Protein AF-0000000084537857 (afdb_homodimer)

Organism: NCBI:txid1434108

Foldseek 3Di:
DLPPQWKKKKKWKFAPPCQVLLQVLLVVLPFPGWDKDKDWDDDPVDFDDDPNRTDTTIMIIIITMDGPVSVVSSVVSNCVRQVCVDPRGTDMDMGTDPDDDDDPDPVVVVRVVVVVD/DLPPQWKKKKKWKFFPPCQVLLQVLLVVLPFPGWDKDKDWDDDPPDFDDDVNRTDTTIMIIIITMDGPVSVVSSVVSNCVRQVCVDPRGTDMDMGIDPDDDDPPDPVVCVSVVVVVD

Nearest PDB structures (foldseek):
  2xzw-assembly3_G  TM=8.713E-01  e=1.660E-06  Synechococcus elongatus PCC 7942 = FACHB-805
  2xzw-assembly2_F  TM=8.257E-01  e=1.139E-06  Synechococcus elongatus PCC 7942 = FACHB-805
  4ozn-assembly1_C  TM=7.896E-01  e=2.419E-06  Haloferax mediterranei ATCC 33500
  4co0-assembly2_B  TM=7.984E-01  e=9.629E-06  Azospirillum brasilense
  6yc6-assembly1_C  TM=7.374E-01  e=1.238E-05  Corynebacterium glutamicum

Secondary structure (DSSP, 8-state):
------EEEEEEEEETT-HHHHHHHHHHTT--EEEEEEEE---GGG-EEETTEEEPPEEEEEEEEEEGGGHHHHHHHHHHHHTTTSTTSEEEEEEE-SEEE----HHHHHHHHTT--/------EEEEEEEEETT-HHHHHHHHHHTT----EEEEEEEEETT--EEETTEEEPPEEEEEEEEEEGGGHHHHHHHHHHHHTTTSTTSEEEEEEEES-------HHHHHHHHTT--

Structure (mmCIF, N/CA/C/O backbone):
data_AF-0000000084537857-model_v1
#
loop_
_entity.id
_entity.type
_entity.pdbx_description
1 polymer 'Nitrogen regulatory protein P-II'
#
loop_
_atom_site.group_PDB
_atom_site.id
_atom_site.type_symbol
_atom_site.label_atom_id
_atom_site.label_alt_id
_atom_site.label_comp_id
_atom_site.label_asym_id
_atom_site.label_entity_id
_atom_site.label_seq_id
_atom_site.pdbx_PDB_ins_code
_atom_site.Cartn_x
_atom_site.Cartn_y
_atom_site.Cartn_z
_atom_site.occupancy
_atom_site.B_iso_or_equiv
_atom_site.auth_seq_id
_atom_site.auth_comp_id
_atom_site.auth_asym_id
_atom_site.auth_atom_id
_atom_site.pdbx_PDB_model_num
ATOM 1 N N . MET A 1 1 ? 14.906 20.781 -15.383 1 24.23 1 MET A N 1
ATOM 2 C CA . MET A 1 1 ? 13.695 20.594 -14.594 1 24.23 1 MET A CA 1
ATOM 3 C C . MET A 1 1 ? 13.445 19.125 -14.32 1 24.23 1 MET A C 1
ATOM 5 O O . MET A 1 1 ? 13.414 18.312 -15.25 1 24.23 1 MET A O 1
ATOM 9 N N . CYS A 1 2 ? 14.148 18.578 -13.414 1 28.3 2 CYS A N 1
ATOM 10 C CA . CYS A 1 2 ? 14.086 17.125 -13.195 1 28.3 2 CYS A CA 1
ATOM 11 C C . CYS A 1 2 ? 12.719 16.578 -13.586 1 28.3 2 CYS A C 1
ATOM 13 O O . CYS A 1 2 ? 11.688 17.062 -13.109 1 28.3 2 CYS A O 1
ATOM 15 N N . ASN A 1 3 ? 12.539 16.156 -14.641 1 35.62 3 ASN A N 1
ATOM 16 C CA . ASN A 1 3 ? 11.234 15.664 -15.07 1 35.62 3 ASN A CA 1
ATOM 17 C C . ASN A 1 3 ? 10.539 14.875 -13.969 1 35.62 3 ASN A C 1
ATOM 19 O O . ASN A 1 3 ? 11.086 13.883 -13.469 1 35.62 3 ASN A O 1
ATOM 23 N N . GLU A 1 4 ? 10.039 15.531 -12.953 1 44.97 4 GLU A N 1
ATOM 24 C CA . GLU A 1 4 ? 9.328 15.055 -11.766 1 44.97 4 GLU A CA 1
ATOM 25 C C . GLU A 1 4 ? 8.789 13.641 -11.977 1 44.97 4 GLU A C 1
ATOM 27 O O . GLU A 1 4 ? 7.844 13.438 -12.734 1 44.97 4 GLU A O 1
ATOM 32 N N . LYS A 1 5 ? 9.758 12.75 -12.234 1 58.38 5 LYS A N 1
ATOM 33 C CA . LYS A 1 5 ? 9.266 11.406 -12.508 1 58.38 5 LYS A CA 1
ATOM 34 C C . LYS A 1 5 ? 8.141 11.023 -11.555 1 58.38 5 LYS A C 1
ATOM 36 O O . LYS A 1 5 ? 8.242 11.234 -10.344 1 58.38 5 LYS A O 1
ATOM 41 N N . ASP A 1 6 ? 7.016 10.922 -12.117 1 87.88 6 ASP A N 1
ATOM 42 C CA . ASP A 1 6 ? 5.75 10.562 -11.477 1 87.88 6 ASP A CA 1
ATOM 43 C C . ASP A 1 6 ? 5.762 9.102 -11.023 1 87.88 6 ASP A C 1
ATOM 45 O O . ASP A 1 6 ? 6.355 8.242 -11.68 1 87.88 6 ASP A O 1
ATOM 49 N N . PHE A 1 7 ? 5.613 8.914 -9.766 1 95.06 7 PHE A N 1
ATOM 50 C CA . PHE A 1 7 ? 5.477 7.562 -9.234 1 95.06 7 PHE A CA 1
ATOM 51 C C . PHE A 1 7 ? 4.035 7.078 -9.352 1 95.06 7 PHE A C 1
ATOM 53 O O . PHE A 1 7 ? 3.109 7.887 -9.43 1 95.06 7 PHE A O 1
ATOM 60 N N . VAL A 1 8 ? 3.975 5.762 -9.445 1 97.25 8 VAL A N 1
ATOM 61 C CA . VAL A 1 8 ? 2.666 5.121 -9.469 1 97.25 8 VAL A CA 1
ATOM 62 C C . VAL A 1 8 ? 2.629 3.984 -8.445 1 97.25 8 VAL A C 1
ATOM 64 O O . VAL A 1 8 ? 3.676 3.473 -8.039 1 97.25 8 VAL A O 1
ATOM 67 N N . LEU A 1 9 ? 1.514 3.73 -8.008 1 97.94 9 LEU A N 1
ATOM 68 C CA . LEU A 1 9 ? 1.218 2.512 -7.266 1 97.94 9 LEU A CA 1
ATOM 69 C C . LEU A 1 9 ? 0.546 1.476 -8.156 1 97.94 9 LEU A C 1
ATOM 71 O O . LEU A 1 9 ? -0.531 1.727 -8.703 1 97.94 9 LEU A O 1
ATOM 75 N N . ILE A 1 10 ? 1.21 0.343 -8.312 1 98.62 10 ILE A N 1
ATOM 76 C CA . ILE A 1 10 ? 0.62 -0.796 -9.008 1 98.62 10 ILE A CA 1
ATOM 77 C C . ILE A 1 10 ? 0.022 -1.767 -7.992 1 98.62 10 ILE A C 1
ATOM 79 O O . ILE A 1 10 ? 0.731 -2.279 -7.121 1 98.62 10 ILE A O 1
ATOM 83 N N . VAL A 1 11 ? -1.294 -1.96 -8.109 1 98.81 11 VAL A N 1
ATOM 84 C CA . VAL A 1 11 ? -2.016 -2.881 -7.234 1 98.81 11 VAL A CA 1
ATOM 85 C C . VAL A 1 11 ? -2.412 -4.129 -8.016 1 98.81 11 VAL A C 1
ATOM 87 O O . VAL A 1 11 ? -3.059 -4.035 -9.062 1 98.81 11 VAL A O 1
ATOM 90 N N . THR A 1 12 ? -1.996 -5.262 -7.539 1 98.62 12 THR A N 1
ATOM 91 C CA . THR A 1 12 ? -2.346 -6.539 -8.156 1 98.62 12 THR A CA 1
ATOM 92 C C . THR A 1 12 ? -3.029 -7.457 -7.145 1 98.62 12 THR A C 1
ATOM 94 O O . THR A 1 12 ? -2.477 -7.734 -6.078 1 98.62 12 THR A O 1
ATOM 97 N N . ILE A 1 13 ? -4.219 -7.875 -7.414 1 97.88 13 ILE A N 1
ATOM 98 C CA . ILE A 1 13 ? -4.98 -8.789 -6.566 1 97.88 13 ILE A CA 1
ATOM 99 C C . ILE A 1 13 ? -5.02 -10.172 -7.207 1 97.88 13 ILE A C 1
ATOM 101 O O . ILE A 1 13 ? -5.469 -10.328 -8.344 1 97.88 13 ILE A O 1
ATOM 105 N N . VAL A 1 14 ? -4.527 -11.094 -6.461 1 97.19 14 VAL A N 1
ATOM 106 C CA . VAL A 1 14 ? -4.438 -12.453 -6.984 1 97.19 14 VAL A CA 1
ATOM 107 C C . VAL A 1 14 ? -4.895 -13.445 -5.918 1 97.19 14 VAL A C 1
ATOM 109 O O . VAL A 1 14 ? -5.141 -13.062 -4.77 1 97.19 14 VAL A O 1
ATOM 112 N N . LYS A 1 15 ? -5.012 -14.664 -6.391 1 94.75 15 LYS A N 1
ATOM 113 C CA . LYS A 1 15 ? -5.312 -15.742 -5.457 1 94.75 15 LYS A CA 1
ATOM 114 C C . LYS A 1 15 ? -4.191 -15.914 -4.434 1 94.75 15 LYS A C 1
ATOM 116 O O . LYS A 1 15 ? -3.02 -15.695 -4.75 1 94.75 15 LYS A O 1
ATOM 121 N N . LYS A 1 16 ? -4.684 -16.344 -3.256 1 95.62 16 LYS A N 1
ATOM 122 C CA . LYS A 1 16 ? -3.686 -16.625 -2.229 1 95.62 16 LYS A CA 1
ATOM 123 C C . LYS A 1 16 ? -2.607 -17.562 -2.756 1 95.62 16 LYS A C 1
ATOM 125 O O . LYS A 1 16 ? -2.916 -18.578 -3.398 1 95.62 16 LYS A O 1
ATOM 130 N N . GLY A 1 17 ? -1.339 -17.219 -2.463 1 95.5 17 GLY A N 1
ATOM 131 C CA . GLY A 1 17 ? -0.214 -18.031 -2.891 1 95.5 17 GLY A CA 1
ATOM 132 C C . GLY A 1 17 ? 0.485 -17.484 -4.121 1 95.5 17 GLY A C 1
ATOM 133 O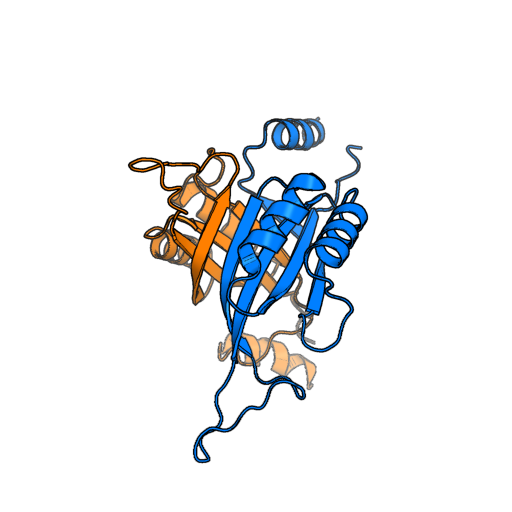 O . GLY A 1 17 ? 1.571 -17.953 -4.48 1 95.5 17 GLY A O 1
ATOM 134 N N . TRP A 1 18 ? -0.079 -16.516 -4.742 1 96.69 18 TRP A N 1
ATOM 135 C CA . TRP A 1 18 ? 0.498 -16 -5.98 1 96.69 18 TRP A CA 1
ATOM 136 C C . TRP A 1 18 ? 1.175 -14.656 -5.754 1 96.69 18 TRP A C 1
ATOM 138 O O . TRP A 1 18 ? 1.783 -14.102 -6.668 1 96.69 18 TRP A O 1
ATOM 148 N N . GLY A 1 19 ? 1.079 -14.125 -4.621 1 96.88 19 GLY A N 1
ATOM 149 C CA . GLY A 1 19 ? 1.678 -12.828 -4.316 1 96.88 19 GLY A CA 1
ATOM 150 C C . GLY A 1 19 ? 3.17 -12.789 -4.586 1 96.88 19 GLY A C 1
ATOM 151 O O . GLY A 1 19 ? 3.67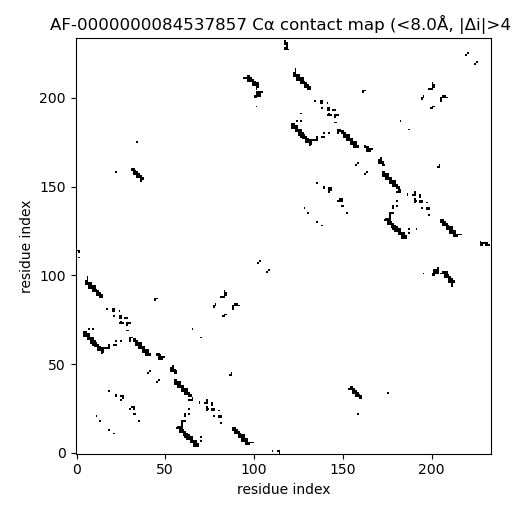6 -11.82 -5.152 1 96.88 19 GLY A O 1
ATOM 152 N N . ASP A 1 20 ? 3.871 -13.883 -4.246 1 95.19 20 ASP A N 1
ATOM 153 C CA . ASP A 1 20 ? 5.316 -13.938 -4.441 1 95.19 20 ASP A CA 1
ATOM 154 C C . ASP A 1 20 ? 5.672 -13.883 -5.926 1 95.19 20 ASP A C 1
ATOM 156 O O . ASP A 1 20 ? 6.668 -13.266 -6.309 1 95.19 20 ASP A O 1
ATOM 160 N N . GLU A 1 21 ? 4.906 -14.555 -6.664 1 96.81 21 GLU A N 1
ATOM 161 C CA . GLU A 1 21 ? 5.148 -14.547 -8.102 1 96.81 21 GLU A CA 1
ATOM 162 C C . G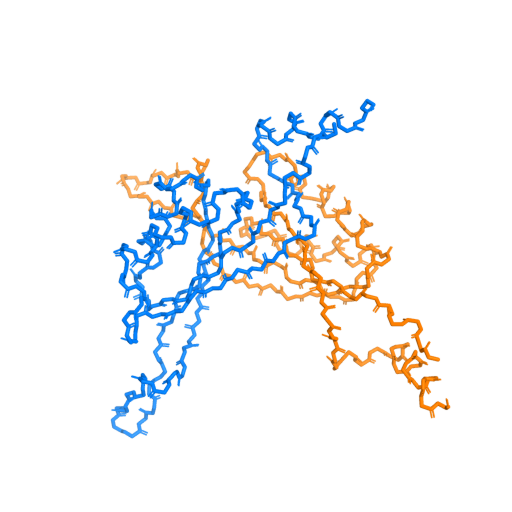LU A 1 21 ? 4.984 -13.141 -8.68 1 96.81 21 GLU A C 1
ATOM 164 O O . GLU A 1 21 ? 5.738 -12.734 -9.57 1 96.81 21 GLU A O 1
ATOM 169 N N . VAL A 1 22 ? 4.031 -12.422 -8.172 1 98.12 22 VAL A N 1
ATOM 170 C CA . VAL A 1 22 ? 3.814 -11.039 -8.602 1 98.12 22 VAL A CA 1
ATOM 171 C C . VAL A 1 22 ? 5.02 -10.188 -8.227 1 98.12 22 VAL A C 1
ATOM 173 O O . VAL A 1 22 ? 5.516 -9.398 -9.039 1 98.12 22 VAL A O 1
ATOM 176 N N . ILE A 1 23 ? 5.527 -10.344 -7.004 1 96.44 23 ILE A N 1
ATOM 177 C CA . ILE A 1 23 ? 6.68 -9.586 -6.531 1 96.44 23 ILE A CA 1
ATOM 178 C C . ILE A 1 23 ? 7.898 -9.906 -7.391 1 96.44 23 ILE A C 1
ATOM 180 O O . ILE A 1 23 ? 8.609 -8.992 -7.836 1 96.44 23 ILE A O 1
ATOM 184 N N . LYS A 1 24 ? 8.156 -11.18 -7.605 1 95.88 24 LYS A N 1
ATOM 185 C CA . LYS A 1 24 ? 9.281 -11.586 -8.438 1 95.88 24 LYS A CA 1
ATOM 186 C C . LYS A 1 24 ? 9.188 -10.969 -9.828 1 95.88 24 LYS A C 1
ATOM 188 O O . LYS A 1 24 ? 10.18 -10.461 -10.352 1 95.88 24 LYS A O 1
ATOM 193 N N . ALA A 1 25 ? 8.023 -11 -10.43 1 97.81 25 ALA A N 1
ATOM 194 C CA . ALA A 1 25 ? 7.805 -10.445 -11.758 1 97.81 25 ALA A CA 1
ATOM 195 C C . ALA A 1 25 ? 8.055 -8.938 -11.773 1 97.81 25 ALA A C 1
ATOM 197 O O . ALA A 1 25 ? 8.656 -8.414 -12.703 1 97.81 25 ALA A O 1
ATOM 198 N N . SER A 1 26 ? 7.543 -8.242 -10.734 1 97.56 26 SER A N 1
ATOM 199 C CA . SER A 1 26 ? 7.73 -6.801 -10.641 1 97.56 26 SER A CA 1
ATOM 200 C C . SER A 1 26 ? 9.203 -6.441 -10.508 1 97.56 26 SER A C 1
ATOM 202 O O . SER A 1 26 ? 9.68 -5.492 -11.133 1 97.56 26 SER A O 1
ATOM 204 N N . ARG A 1 27 ? 9.898 -7.199 -9.742 1 95.38 27 ARG A N 1
ATOM 205 C CA . ARG A 1 27 ? 11.32 -6.961 -9.539 1 95.38 27 ARG A CA 1
ATOM 206 C C . ARG A 1 27 ? 12.109 -7.195 -10.82 1 95.38 27 ARG A C 1
ATOM 208 O O . ARG A 1 27 ? 13.016 -6.43 -11.148 1 95.38 27 ARG A O 1
ATOM 215 N N . LYS A 1 28 ? 11.789 -8.266 -11.438 1 96.12 28 LYS A N 1
ATOM 216 C CA . LYS A 1 28 ? 12.43 -8.57 -12.711 1 96.12 28 LYS A CA 1
ATOM 217 C C . LYS A 1 28 ? 12.297 -7.398 -13.68 1 96.12 28 LYS A C 1
ATOM 219 O O . LYS A 1 28 ? 13.195 -7.141 -14.484 1 96.12 28 LYS A O 1
ATOM 224 N N . ALA A 1 29 ? 11.203 -6.66 -13.547 1 97.56 29 ALA A N 1
ATOM 225 C CA . ALA A 1 29 ? 10.914 -5.551 -14.453 1 97.56 29 ALA A CA 1
ATOM 226 C C . ALA A 1 29 ? 11.469 -4.238 -13.906 1 97.56 29 ALA A C 1
ATOM 228 O O . ALA A 1 29 ? 11.305 -3.186 -14.523 1 97.56 29 ALA A O 1
ATOM 229 N N . GLY A 1 30 ? 12.039 -4.23 -12.672 1 94.88 30 GLY A N 1
ATOM 230 C CA . GLY A 1 30 ? 12.758 -3.047 -12.219 1 94.88 30 GLY A CA 1
ATOM 231 C C . GLY A 1 30 ? 12.234 -2.498 -10.906 1 94.88 30 GLY A C 1
ATOM 232 O O . GLY A 1 30 ? 12.805 -1.557 -10.352 1 94.88 30 GLY A O 1
ATOM 233 N N . ALA A 1 31 ? 11.164 -3.068 -10.391 1 94.12 31 ALA A N 1
ATOM 234 C CA . ALA A 1 31 ? 10.672 -2.615 -9.094 1 94.12 31 ALA A CA 1
ATOM 235 C C . ALA A 1 31 ? 11.641 -2.992 -7.977 1 94.12 31 ALA A C 1
ATOM 237 O O . ALA A 1 31 ? 12.367 -3.98 -8.086 1 94.12 31 ALA A O 1
ATOM 238 N N . HIS A 1 32 ? 11.578 -2.232 -6.855 1 88.44 32 HIS A N 1
ATOM 239 C CA . HIS A 1 32 ? 12.523 -2.459 -5.77 1 88.44 32 HIS A CA 1
ATOM 240 C C . HIS A 1 32 ? 11.906 -3.322 -4.676 1 88.44 32 HIS A C 1
ATOM 242 O O . HIS A 1 32 ? 12.586 -3.707 -3.723 1 88.44 32 HIS A O 1
ATOM 248 N N . GLY A 1 33 ? 10.703 -3.643 -4.762 1 88.06 33 GLY A N 1
ATOM 249 C CA . GLY A 1 33 ? 10 -4.457 -3.791 1 88.06 33 GLY A CA 1
ATOM 250 C C . GLY A 1 33 ? 8.492 -4.293 -3.859 1 88.06 33 GLY A C 1
ATOM 251 O O . GLY A 1 33 ? 7.945 -3.971 -4.914 1 88.06 33 GLY A O 1
ATOM 252 N N . GLY A 1 34 ? 7.949 -4.781 -2.748 1 94.81 34 GLY A N 1
ATOM 253 C CA . GLY A 1 34 ? 6.504 -4.691 -2.641 1 94.81 34 GLY A CA 1
ATOM 254 C C . GLY A 1 34 ? 5.973 -5.148 -1.296 1 94.81 34 GLY A C 1
ATOM 255 O O . GLY A 1 34 ? 6.73 -5.656 -0.466 1 94.81 34 GLY A O 1
ATOM 256 N N . THR A 1 3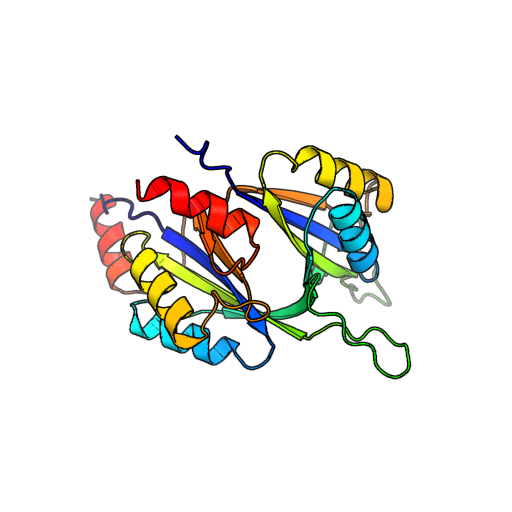5 ? 4.746 -4.832 -1.106 1 96.62 35 THR A N 1
ATOM 257 C CA . THR A 1 35 ? 4.031 -5.234 0.102 1 96.62 35 THR A CA 1
ATOM 258 C C . THR A 1 35 ? 2.832 -6.109 -0.245 1 96.62 35 THR A C 1
ATOM 260 O O . THR A 1 35 ? 2.102 -5.82 -1.196 1 96.62 35 THR A O 1
ATOM 263 N N . ILE A 1 36 ? 2.684 -7.16 0.468 1 97.81 36 ILE A N 1
ATOM 264 C CA . ILE A 1 36 ? 1.553 -8.055 0.255 1 97.81 36 ILE A CA 1
ATOM 265 C C . ILE A 1 36 ? 0.573 -7.938 1.421 1 97.81 36 ILE A C 1
ATOM 267 O O . ILE A 1 36 ? 0.959 -8.094 2.582 1 97.81 36 ILE A O 1
ATOM 271 N N . LEU A 1 37 ? -0.682 -7.633 1.086 1 98.06 37 LEU A N 1
ATOM 272 C CA . LEU A 1 37 ? -1.811 -7.656 2.01 1 98.06 37 LEU A CA 1
ATOM 273 C C . LEU A 1 37 ? -2.654 -8.914 1.804 1 98.06 37 LEU A C 1
ATOM 275 O O . LEU A 1 37 ? -2.574 -9.555 0.754 1 98.06 37 LEU A O 1
ATOM 279 N N . PHE A 1 38 ? -3.43 -9.18 2.85 1 97.56 38 PHE A N 1
ATOM 280 C CA . PHE A 1 38 ? -4.316 -10.336 2.791 1 97.56 38 PHE A CA 1
ATOM 281 C C . PHE A 1 38 ? -5.777 -9.906 2.867 1 97.56 38 PHE A C 1
ATOM 283 O O . PHE A 1 38 ? -6.121 -8.992 3.623 1 97.56 38 PHE A O 1
ATOM 290 N N . GLY A 1 39 ? -6.578 -10.594 2.033 1 96.38 39 GLY A N 1
ATOM 291 C CA . GLY A 1 39 ? -8 -10.305 1.999 1 96.38 39 GLY A CA 1
ATOM 292 C C . GLY A 1 39 ? -8.836 -11.461 1.477 1 96.38 39 GLY A C 1
ATOM 293 O O . GLY A 1 39 ? -8.352 -12.586 1.379 1 96.38 39 GLY A O 1
ATOM 294 N N . ARG A 1 40 ? -10.07 -11.25 1.352 1 93.69 40 ARG A N 1
ATOM 295 C CA . ARG A 1 40 ? -10.992 -12.188 0.724 1 93.69 40 ARG A CA 1
ATOM 296 C C . ARG A 1 40 ? -11.727 -11.531 -0.441 1 93.69 40 ARG A C 1
ATOM 298 O O . ARG A 1 40 ? -11.875 -10.305 -0.481 1 93.69 40 ARG A O 1
ATOM 305 N N . GLY A 1 41 ? -11.945 -12.398 -1.424 1 88.31 41 GLY A N 1
ATOM 306 C CA . GLY A 1 41 ? -12.672 -11.906 -2.588 1 88.31 41 GLY A CA 1
ATOM 307 C C . GLY A 1 41 ? -13.984 -12.633 -2.818 1 88.31 41 GLY A C 1
ATOM 308 O O . GLY A 1 41 ? -14.227 -13.688 -2.232 1 88.31 41 GLY A O 1
ATOM 309 N N . THR A 1 42 ? -15.031 -11.938 -3.559 1 81.12 42 THR A N 1
ATOM 310 C CA . THR A 1 42 ? -16.344 -12.5 -3.887 1 81.12 42 THR A CA 1
ATOM 311 C C . THR A 1 42 ? -16.594 -12.438 -5.391 1 81.12 42 THR A C 1
ATOM 313 O O . THR A 1 42 ? -17.719 -12.617 -5.844 1 81.12 42 THR A O 1
ATOM 316 N N . GLY A 1 43 ? -15.656 -12.43 -6.055 1 71.31 43 GLY A N 1
ATOM 317 C CA . GLY A 1 43 ? -15.852 -12.273 -7.484 1 71.31 43 GLY A CA 1
ATOM 318 C C . GLY A 1 43 ? -16.797 -13.305 -8.07 1 71.31 43 GLY A C 1
ATOM 319 O O . GLY A 1 43 ? -17 -14.375 -7.484 1 71.31 43 GLY A O 1
ATOM 320 N N . VAL A 1 44 ? -17.5 -12.859 -9.062 1 66.12 44 VAL A N 1
ATOM 321 C CA . VAL A 1 44 ? -18.562 -13.594 -9.727 1 66.12 44 VAL A CA 1
ATOM 322 C C . VAL A 1 44 ? -18.078 -14.984 -10.117 1 66.12 44 VAL A C 1
ATOM 324 O O . VAL A 1 44 ? -18.844 -15.945 -10.117 1 66.12 44 VAL A O 1
ATOM 327 N N . HIS A 1 45 ? -16.875 -15.047 -10.391 1 65.19 45 HIS A N 1
ATOM 328 C CA . HIS A 1 45 ? -16.391 -16.328 -10.891 1 65.19 45 HIS A CA 1
ATOM 329 C C . HIS A 1 45 ? -15.828 -17.188 -9.766 1 65.19 45 HIS A C 1
ATOM 331 O O . HIS A 1 45 ? -15.305 -18.281 -10.016 1 65.19 45 HIS A O 1
ATOM 337 N N . GLU A 1 46 ? -15.984 -16.781 -8.523 1 64.38 46 GLU A N 1
ATOM 338 C CA . GLU A 1 46 ? -15.25 -17.531 -7.504 1 64.38 46 GLU A CA 1
ATOM 339 C C . GLU A 1 46 ? -16.188 -18.031 -6.406 1 64.38 46 GLU A C 1
ATOM 341 O O . GLU A 1 46 ? -15.734 -18.344 -5.301 1 64.38 46 GLU A O 1
ATOM 346 N N . ASN A 1 47 ? -17.375 -18.203 -6.723 1 65.75 47 ASN A N 1
ATOM 347 C CA . ASN A 1 47 ? -18.266 -18.625 -5.656 1 65.75 47 ASN A CA 1
ATOM 348 C C . ASN A 1 47 ? -18.344 -20.141 -5.551 1 65.75 47 ASN A C 1
ATOM 350 O O . ASN A 1 47 ? -18.844 -20.812 -6.457 1 65.75 47 ASN A O 1
ATOM 354 N N . LYS A 1 48 ? -17.531 -20.609 -4.652 1 72.44 48 LYS A N 1
ATOM 355 C CA . LYS A 1 48 ? -17.672 -22.016 -4.309 1 72.44 48 LYS A CA 1
ATOM 356 C C . LYS A 1 48 ? -18.422 -22.188 -2.99 1 72.44 48 LYS A C 1
ATOM 358 O O . LYS A 1 48 ? -18.312 -21.359 -2.09 1 72.44 48 LYS A O 1
ATOM 363 N N . SER A 1 49 ? -19.453 -23.031 -3.066 1 74.44 49 SER A N 1
ATOM 364 C CA . SER A 1 49 ? -20.188 -23.359 -1.845 1 74.44 49 SER A CA 1
ATOM 365 C C . SER A 1 49 ? -19.875 -24.781 -1.383 1 74.44 49 SER A C 1
ATOM 367 O O . SER A 1 49 ? -19.641 -25.672 -2.205 1 74.44 49 SER A O 1
ATOM 369 N N . ILE A 1 50 ? -19.562 -24.766 -0.104 1 74.5 50 ILE A N 1
ATOM 370 C CA . ILE A 1 50 ? -19.406 -26.078 0.513 1 74.5 50 ILE A CA 1
ATOM 371 C C . ILE A 1 50 ? -20.5 -26.297 1.546 1 74.5 50 ILE A C 1
ATOM 373 O O . ILE A 1 50 ? -20.609 -25.547 2.523 1 74.5 50 ILE A O 1
ATOM 377 N N . LEU A 1 51 ? -21.156 -27.359 1.237 1 80.75 51 LEU A N 1
ATOM 378 C CA . LEU A 1 51 ? -22.25 -27.703 2.143 1 80.75 51 LEU A CA 1
ATOM 379 C C . LEU A 1 51 ? -23.172 -26.5 2.361 1 80.75 51 LEU A C 1
ATOM 381 O O . LEU A 1 51 ? -23.578 -26.234 3.49 1 80.75 51 LEU A O 1
ATOM 385 N N . GLY A 1 52 ? -23.344 -25.672 1.383 1 78.19 52 GLY A N 1
ATOM 386 C CA . GLY A 1 52 ? -24.25 -24.547 1.441 1 78.19 52 GLY A CA 1
ATOM 387 C C . GLY A 1 52 ? -23.594 -23.281 1.974 1 78.19 52 GLY A C 1
ATOM 388 O O . GLY A 1 52 ? -24.219 -22.219 1.999 1 78.19 52 GLY A O 1
ATOM 389 N N . LEU A 1 53 ? -22.453 -23.547 2.535 1 78.75 53 LEU A N 1
ATOM 390 C CA . LEU A 1 53 ? -21.766 -22.375 3.07 1 78.75 53 LEU A CA 1
ATOM 391 C C . LEU A 1 53 ? -20.875 -21.734 2.006 1 78.75 53 LEU A C 1
ATOM 393 O O . LEU A 1 53 ? -20.172 -22.438 1.28 1 78.75 53 LEU A O 1
ATOM 397 N N . MET A 1 54 ? -21.141 -20.516 1.718 1 77.5 54 MET A N 1
ATOM 398 C CA . MET A 1 54 ? -20.344 -19.766 0.757 1 77.5 54 MET A CA 1
ATOM 399 C C . MET A 1 54 ? -18.922 -19.578 1.273 1 77.5 54 MET A C 1
ATOM 401 O O . MET A 1 54 ? -18.719 -19.172 2.418 1 77.5 54 MET A O 1
ATOM 405 N N . ILE A 1 55 ? -18.062 -20.188 0.504 1 83.75 55 ILE A N 1
ATOM 406 C CA . ILE A 1 55 ? -16.656 -20 0.856 1 83.75 55 ILE A CA 1
ATOM 407 C C . ILE A 1 55 ? -16.094 -18.797 0.104 1 83.75 55 ILE A C 1
ATOM 409 O O . ILE A 1 55 ? -16.188 -18.719 -1.123 1 83.75 55 ILE A O 1
ATOM 413 N N . GLU A 1 56 ? -15.703 -17.859 0.768 1 85.5 56 GLU A N 1
ATOM 414 C CA . GLU A 1 56 ? -15.039 -16.719 0.156 1 85.5 56 GLU A CA 1
ATOM 415 C C . GLU A 1 56 ? -13.555 -17.016 -0.086 1 85.5 56 GLU A C 1
ATOM 417 O O . GLU A 1 56 ? -12.828 -17.359 0.843 1 85.5 56 GLU A O 1
ATOM 422 N N . PRO A 1 57 ? -13.164 -16.906 -1.31 1 90.12 57 PRO A N 1
ATOM 423 C CA . PRO A 1 57 ? -11.766 -17.234 -1.601 1 90.12 57 PRO A CA 1
ATOM 424 C C . PRO A 1 57 ? -10.789 -16.25 -0.96 1 90.12 57 PRO A C 1
ATOM 426 O O . PRO A 1 57 ? -11.086 -15.047 -0.877 1 90.12 57 PRO A O 1
ATOM 429 N N . GLU A 1 58 ? -9.68 -16.719 -0.5 1 94.62 58 GLU A N 1
ATOM 430 C CA . GLU A 1 58 ? -8.602 -15.898 0.039 1 94.62 58 GLU A CA 1
ATOM 431 C C . GLU A 1 58 ? -7.801 -15.234 -1.078 1 94.62 58 GLU A C 1
ATOM 433 O O . GLU A 1 58 ? -7.539 -15.852 -2.111 1 94.62 58 GLU A O 1
ATOM 438 N N . LYS A 1 59 ? -7.516 -13.945 -0.866 1 96.44 59 LYS A N 1
ATOM 439 C CA . LYS A 1 59 ? -6.777 -13.164 -1.856 1 96.44 59 LYS A CA 1
ATOM 440 C C . LYS A 1 59 ? -5.5 -12.586 -1.256 1 96.44 59 LYS A C 1
ATOM 442 O O . LYS A 1 59 ? -5.41 -12.391 -0.042 1 96.44 59 LYS A O 1
ATOM 447 N N . GLU A 1 60 ? -4.543 -12.352 -2.131 1 97.38 60 GLU A N 1
ATOM 448 C CA . GLU A 1 60 ? -3.373 -11.531 -1.829 1 97.38 60 GLU A CA 1
ATOM 449 C C . GLU A 1 60 ? -3.342 -10.273 -2.689 1 97.38 60 GLU A C 1
ATOM 451 O O . GLU A 1 60 ? -3.576 -10.336 -3.898 1 97.38 60 GLU A O 1
ATOM 456 N N . ILE A 1 61 ? -3.193 -9.109 -2.043 1 98.44 61 ILE A N 1
ATOM 457 C CA . ILE A 1 61 ? -3.082 -7.809 -2.695 1 98.44 61 ILE A CA 1
ATOM 458 C C . ILE A 1 61 ? -1.633 -7.328 -2.652 1 98.44 61 ILE A C 1
ATOM 460 O O . ILE A 1 61 ? -1.082 -7.094 -1.575 1 98.44 61 ILE A O 1
ATOM 464 N N . VAL A 1 62 ? -1.014 -7.191 -3.818 1 98.5 62 VAL A N 1
ATOM 465 C CA . VAL A 1 62 ? 0.378 -6.758 -3.902 1 98.5 62 VAL A CA 1
ATOM 466 C C . VAL A 1 62 ? 0.438 -5.27 -4.238 1 98.5 62 VAL A C 1
ATOM 468 O O . VAL A 1 62 ? -0.11 -4.832 -5.254 1 98.5 62 VAL A O 1
ATOM 471 N N . LEU A 1 63 ? 1.07 -4.523 -3.352 1 98.44 63 LEU A N 1
ATOM 472 C CA . LEU A 1 63 ? 1.34 -3.104 -3.551 1 98.44 63 LEU A CA 1
ATOM 473 C C . LEU A 1 63 ? 2.773 -2.883 -4.023 1 98.44 63 LEU A C 1
ATOM 475 O O . LEU A 1 63 ? 3.723 -3.225 -3.316 1 98.44 63 LEU A O 1
ATOM 479 N N . THR A 1 64 ? 2.934 -2.316 -5.172 1 97.38 64 THR A N 1
ATOM 480 C CA . THR A 1 64 ? 4.246 -2.027 -5.738 1 97.38 64 THR A CA 1
ATOM 481 C C . THR A 1 64 ? 4.355 -0.556 -6.133 1 97.38 64 THR A C 1
ATOM 483 O O . THR A 1 64 ? 3.598 -0.079 -6.98 1 97.38 64 THR A O 1
ATOM 486 N N . VAL A 1 65 ? 5.246 0.168 -5.512 1 96.5 65 VAL A N 1
ATOM 487 C CA . VAL A 1 65 ? 5.543 1.543 -5.902 1 96.5 65 VAL A CA 1
ATOM 488 C C . VAL A 1 65 ? 6.676 1.558 -6.922 1 96.5 65 VAL A C 1
ATOM 490 O O . VAL A 1 65 ? 7.699 0.892 -6.734 1 96.5 65 VAL A O 1
ATOM 493 N N . ALA A 1 66 ? 6.461 2.277 -7.988 1 95.75 66 ALA A N 1
ATOM 494 C CA . ALA A 1 66 ? 7.477 2.35 -9.031 1 95.75 66 ALA A CA 1
ATOM 495 C C . ALA A 1 66 ? 7.406 3.682 -9.773 1 95.75 66 ALA A C 1
ATOM 497 O O . ALA A 1 66 ? 6.395 4.387 -9.703 1 95.75 66 ALA A O 1
ATOM 498 N N . GLU A 1 67 ? 8.461 3.955 -10.422 1 94.62 67 GLU A N 1
ATOM 499 C CA . GLU A 1 67 ? 8.438 5.086 -11.344 1 94.62 67 GLU A CA 1
ATOM 500 C C . GLU A 1 67 ? 7.457 4.844 -12.492 1 94.62 67 GLU A C 1
ATOM 502 O O . GLU A 1 67 ? 7.352 3.725 -13 1 94.62 67 GLU A O 1
ATOM 507 N N . SER A 1 68 ? 6.793 5.934 -12.906 1 95.75 68 SER A N 1
ATOM 508 C CA . SER A 1 68 ? 5.801 5.816 -13.969 1 95.75 68 SER A CA 1
ATOM 509 C C . SER A 1 68 ? 6.438 5.316 -15.266 1 95.75 68 SER A C 1
ATOM 511 O O . SER A 1 68 ? 5.777 4.656 -16.062 1 95.75 68 SER A O 1
ATOM 513 N N . THR A 1 69 ? 7.707 5.535 -15.516 1 95.56 69 THR A N 1
ATOM 514 C CA . THR A 1 69 ? 8.398 5.227 -16.766 1 95.56 69 THR A CA 1
ATOM 515 C C . THR A 1 69 ? 8.531 3.719 -16.953 1 95.56 69 THR A C 1
ATOM 517 O O . THR A 1 69 ? 8.711 3.242 -18.078 1 95.56 69 THR A O 1
ATOM 520 N N . ILE A 1 70 ? 8.477 2.971 -15.906 1 97.06 70 ILE A N 1
ATOM 521 C CA . ILE A 1 70 ? 8.648 1.531 -16.062 1 97.06 70 ILE A CA 1
ATOM 522 C C . ILE A 1 70 ? 7.34 0.817 -15.719 1 97.06 70 ILE A C 1
ATOM 524 O O . ILE A 1 70 ? 7.32 -0.404 -15.547 1 97.06 70 ILE A O 1
ATOM 528 N N . GLU A 1 71 ? 6.285 1.541 -15.57 1 97.5 71 GLU A N 1
ATOM 529 C CA . GLU A 1 71 ? 4.973 1.005 -15.227 1 97.5 71 GLU A CA 1
ATOM 530 C C . GLU A 1 71 ? 4.559 -0.097 -16.203 1 97.5 71 GLU A C 1
ATOM 532 O O . GLU A 1 71 ? 4.168 -1.188 -15.781 1 97.5 71 GLU A O 1
ATOM 537 N N . ASP A 1 72 ? 4.629 0.171 -17.484 1 98.25 72 ASP A N 1
ATOM 538 C CA . ASP A 1 72 ? 4.191 -0.77 -18.516 1 98.25 72 ASP A CA 1
ATOM 539 C C . ASP A 1 72 ? 5.039 -2.041 -18.484 1 98.25 72 ASP A C 1
ATOM 541 O O . ASP A 1 72 ? 4.516 -3.143 -18.672 1 98.25 72 ASP A O 1
ATOM 545 N N . LYS A 1 73 ? 6.246 -1.808 -18.312 1 98.62 73 LYS A N 1
ATOM 546 C CA . LYS A 1 73 ? 7.141 -2.957 -18.219 1 98.62 73 LYS A CA 1
ATOM 547 C C . LYS A 1 73 ? 6.75 -3.867 -17.062 1 98.62 73 LYS A C 1
ATOM 549 O O . LYS A 1 73 ? 6.699 -5.09 -17.203 1 98.62 73 LYS A O 1
ATOM 554 N N . ILE A 1 74 ? 6.469 -3.355 -15.898 1 98.5 74 ILE A N 1
ATOM 555 C CA . ILE A 1 74 ? 6.082 -4.109 -14.719 1 98.5 74 ILE A CA 1
ATOM 556 C C . ILE A 1 74 ? 4.738 -4.793 -14.953 1 98.5 74 ILE A C 1
ATOM 558 O O . ILE A 1 74 ? 4.582 -5.984 -14.68 1 98.5 74 ILE A O 1
ATOM 562 N N . LYS A 1 75 ? 3.799 -4.059 -15.469 1 98.44 75 LYS A N 1
ATOM 563 C CA . LYS A 1 75 ? 2.482 -4.598 -15.797 1 98.44 75 LYS A CA 1
ATOM 564 C C . LYS A 1 75 ? 2.604 -5.836 -16.688 1 98.44 75 LYS A C 1
ATOM 566 O O . LYS A 1 75 ? 2.043 -6.887 -16.359 1 98.44 75 LYS A O 1
ATOM 571 N N . ASN A 1 76 ? 3.334 -5.699 -17.734 1 98.62 76 ASN A N 1
ATOM 572 C CA . ASN A 1 76 ? 3.484 -6.797 -18.672 1 98.62 76 ASN A CA 1
ATOM 573 C C . ASN A 1 76 ? 4.176 -8 -18.031 1 98.62 76 ASN A C 1
ATOM 575 O O . ASN A 1 76 ? 3.795 -9.141 -18.281 1 98.62 76 ASN A O 1
ATOM 579 N N . SER A 1 77 ? 5.164 -7.711 -17.281 1 98.75 77 SER A N 1
ATOM 580 C CA . SER A 1 77 ? 5.867 -8.781 -16.578 1 98.75 77 SER A CA 1
ATOM 581 C C . SER A 1 77 ? 4.926 -9.555 -15.664 1 98.75 77 SER A C 1
ATOM 583 O O . SER A 1 77 ? 4.973 -10.781 -15.617 1 98.75 77 SER A O 1
ATOM 585 N N . ILE A 1 78 ? 4.059 -8.859 -14.93 1 98.56 78 ILE A N 1
ATOM 586 C CA . ILE A 1 78 ? 3.115 -9.484 -14.008 1 98.56 78 ILE A CA 1
ATOM 587 C C . ILE A 1 78 ? 2.092 -10.297 -14.805 1 98.56 78 ILE A C 1
ATOM 589 O O . ILE A 1 78 ? 1.798 -11.445 -14.453 1 98.56 78 ILE A O 1
ATOM 593 N N . ILE A 1 79 ? 1.563 -9.688 -15.844 1 98.44 79 ILE A N 1
ATOM 594 C CA . ILE A 1 79 ? 0.578 -10.367 -16.688 1 98.44 79 ILE A CA 1
ATOM 595 C C . ILE A 1 79 ? 1.142 -11.703 -17.172 1 98.44 79 ILE A C 1
ATOM 597 O O . ILE A 1 79 ? 0.466 -12.734 -17.094 1 98.44 79 ILE A O 1
ATOM 601 N N . GLU A 1 80 ? 2.34 -11.672 -17.609 1 98.06 80 GLU A N 1
ATOM 602 C CA . GLU A 1 80 ? 2.979 -12.875 -18.141 1 98.06 80 GLU A CA 1
ATOM 603 C C . GLU A 1 80 ? 3.23 -13.898 -17.047 1 98.06 80 GLU A C 1
ATOM 605 O O . GLU A 1 80 ? 3.014 -15.094 -17.234 1 98.06 80 GLU A O 1
ATOM 610 N N . ALA A 1 81 ? 3.66 -13.5 -15.906 1 97.88 81 ALA A N 1
ATOM 611 C CA . ALA A 1 81 ? 4.098 -14.391 -14.836 1 97.88 81 ALA A CA 1
ATOM 612 C C . ALA A 1 81 ? 2.916 -15.141 -14.234 1 97.88 81 ALA A C 1
ATOM 614 O O . ALA A 1 81 ? 3.051 -16.297 -13.836 1 97.88 81 ALA A O 1
ATOM 615 N N . VAL A 1 82 ? 1.707 -14.484 -14.156 1 97 82 VAL A N 1
ATOM 616 C CA . VAL A 1 82 ? 0.608 -15.125 -13.445 1 97 82 VAL A CA 1
ATOM 617 C C . VAL A 1 82 ? -0.588 -15.289 -14.383 1 97 82 VAL A C 1
ATOM 619 O O . VAL A 1 82 ? -1.685 -15.641 -13.945 1 97 82 VAL A O 1
ATOM 622 N N . ASN A 1 83 ? -0.401 -14.969 -15.68 1 96.69 83 ASN A N 1
ATOM 623 C CA . ASN A 1 83 ? -1.481 -15.031 -16.656 1 96.69 83 ASN A CA 1
ATOM 624 C C . ASN A 1 83 ? -2.703 -14.242 -16.203 1 96.69 83 ASN A C 1
ATOM 626 O O . ASN A 1 83 ? -3.826 -14.742 -16.234 1 96.69 83 ASN A O 1
ATOM 630 N N . LEU A 1 84 ? -2.48 -13.031 -15.773 1 96.31 84 LEU A N 1
ATOM 631 C CA . LEU A 1 84 ? -3.475 -12.203 -15.102 1 96.31 84 LEU A CA 1
ATOM 632 C C . LEU A 1 84 ? -4.664 -11.93 -16.016 1 96.31 84 LEU A C 1
ATOM 634 O O . LEU A 1 84 ? -5.77 -11.656 -15.531 1 96.31 84 LEU A O 1
ATOM 638 N N . ASN A 1 85 ? -4.488 -11.984 -17.266 1 93.56 85 ASN A N 1
ATOM 639 C CA . ASN A 1 85 ? -5.543 -11.664 -18.234 1 93.56 85 ASN A CA 1
ATOM 640 C C . ASN A 1 85 ? -6.543 -12.805 -18.375 1 93.56 85 ASN A C 1
ATOM 642 O O . ASN A 1 85 ? -7.59 -12.641 -19 1 93.56 85 ASN A O 1
ATOM 646 N N . GLU A 1 86 ? -6.34 -13.883 -17.812 1 92.94 86 GLU A N 1
ATOM 647 C CA . GLU A 1 86 ? -7.289 -14.992 -17.828 1 92.94 86 GLU A CA 1
ATOM 648 C C . GLU A 1 86 ? -8.328 -14.844 -16.719 1 92.94 86 GLU A C 1
ATOM 650 O O . GLU A 1 86 ? -8.016 -14.367 -15.633 1 92.94 86 GLU A O 1
ATOM 655 N N . PRO A 1 87 ? -9.539 -15.258 -17 1 89.06 87 PRO A N 1
ATOM 656 C CA . PRO A 1 87 ? -10.586 -15.188 -15.977 1 89.06 87 PRO A CA 1
ATOM 657 C C . PRO A 1 87 ? -10.203 -15.938 -14.703 1 89.06 87 PRO A C 1
ATOM 659 O O . PRO A 1 87 ? -9.633 -17.031 -14.773 1 89.06 87 PRO A O 1
ATOM 662 N N . GLY A 1 88 ? -10.43 -15.312 -13.578 1 87.88 88 GLY A N 1
ATOM 663 C CA . GLY A 1 88 ? -10.258 -15.969 -12.297 1 87.88 88 GLY A CA 1
ATOM 664 C C . GLY A 1 88 ? -8.836 -15.891 -11.773 1 87.88 88 GLY A C 1
ATOM 665 O O . GLY A 1 88 ? -8.531 -16.422 -10.703 1 87.88 88 GLY A O 1
ATOM 666 N N . LYS A 1 89 ? -7.945 -15.227 -12.516 1 92.69 89 LYS A N 1
ATOM 667 C CA . LYS A 1 89 ? -6.539 -15.203 -12.125 1 92.69 89 LYS A CA 1
ATOM 668 C C . LYS A 1 89 ? -6.219 -13.953 -11.312 1 92.69 89 LYS A C 1
ATOM 670 O O . LYS A 1 89 ? -5.203 -13.906 -10.609 1 92.69 89 LYS A O 1
ATOM 675 N N . GLY A 1 90 ? -7.07 -12.953 -11.391 1 94.31 90 GLY A N 1
ATOM 676 C CA . GLY A 1 90 ? -6.852 -11.742 -10.625 1 94.31 90 GLY A CA 1
ATOM 677 C C . GLY A 1 90 ? -7.152 -10.477 -11.414 1 94.31 90 GLY A C 1
ATOM 678 O O . GLY A 1 90 ? -7.797 -10.531 -12.461 1 94.31 90 GLY A O 1
ATOM 679 N N . ILE A 1 91 ? -6.859 -9.398 -10.898 1 96.75 91 ILE A N 1
ATOM 680 C CA . ILE A 1 91 ? -7.043 -8.086 -11.508 1 96.75 91 ILE A CA 1
ATOM 681 C C . ILE A 1 91 ? -5.926 -7.148 -11.047 1 96.75 91 ILE A C 1
ATOM 683 O O . ILE A 1 91 ? -5.406 -7.281 -9.938 1 96.75 91 ILE A O 1
ATOM 687 N N . GLY A 1 92 ? -5.461 -6.309 -11.875 1 98.06 92 GLY A N 1
ATOM 688 C CA . GLY A 1 92 ? -4.504 -5.262 -11.555 1 98.06 92 GLY A CA 1
ATOM 689 C C . GLY A 1 92 ? -4.992 -3.873 -11.922 1 98.06 92 GLY A C 1
ATOM 690 O O . GLY A 1 92 ? -5.777 -3.715 -12.867 1 98.06 92 GLY A O 1
ATOM 691 N N . PHE A 1 93 ? -4.562 -2.818 -11.266 1 98.25 93 PHE A N 1
ATOM 692 C CA . PHE A 1 93 ? -4.805 -1.428 -11.633 1 98.25 93 PHE A CA 1
ATOM 693 C C . PHE A 1 93 ? -3.666 -0.536 -11.164 1 98.25 93 PHE A C 1
ATOM 695 O O . PHE A 1 93 ? -2.828 -0.961 -10.367 1 98.25 93 PHE A O 1
ATOM 702 N N . VAL A 1 94 ? -3.641 0.634 -11.703 1 98.44 94 VAL A N 1
ATOM 703 C CA . VAL A 1 94 ? -2.582 1.591 -11.398 1 98.44 94 VAL A CA 1
ATOM 704 C C . VAL A 1 94 ? -3.188 2.865 -10.812 1 98.44 94 VAL A C 1
ATOM 706 O O . VAL A 1 94 ? -4.207 3.355 -11.305 1 98.44 94 VAL A O 1
ATOM 709 N N . VAL A 1 95 ? -2.613 3.348 -9.773 1 97.69 95 VAL A N 1
ATOM 710 C CA . VAL A 1 95 ? -3.002 4.605 -9.141 1 97.69 95 VAL A CA 1
ATOM 711 C C . VAL A 1 95 ? -1.853 5.605 -9.234 1 97.69 95 VAL A C 1
ATOM 713 O O . VAL A 1 95 ? -0.715 5.293 -8.875 1 97.69 95 VAL A O 1
ATOM 716 N N . SER A 1 96 ? -2.174 6.77 -9.789 1 96.81 96 SER A N 1
ATOM 717 C CA . SER A 1 96 ? -1.17 7.828 -9.781 1 96.81 96 SER A CA 1
ATOM 718 C C . SER A 1 96 ? -0.893 8.312 -8.359 1 96.81 96 SER A C 1
ATOM 720 O O . SER A 1 96 ? -1.818 8.469 -7.562 1 96.81 96 SER A O 1
ATOM 722 N N . LEU A 1 97 ? 0.384 8.516 -8.078 1 96.38 97 LEU A N 1
ATOM 723 C CA . LEU A 1 97 ? 0.75 9.016 -6.754 1 96.38 97 LEU A CA 1
ATOM 724 C C . LEU A 1 97 ? 1.086 10.5 -6.801 1 96.38 97 LEU A C 1
ATOM 726 O O . LEU A 1 97 ? 1.739 10.961 -7.738 1 96.38 97 LEU A O 1
ATOM 730 N N . ASP A 1 98 ? 0.599 11.211 -5.832 1 94.5 98 ASP A N 1
ATOM 731 C CA . ASP A 1 98 ? 0.926 12.625 -5.723 1 94.5 98 ASP A CA 1
ATOM 732 C C . ASP A 1 98 ? 2.344 12.828 -5.191 1 94.5 98 ASP A C 1
ATOM 734 O O . ASP A 1 98 ? 3.064 13.719 -5.648 1 94.5 98 ASP A O 1
ATOM 738 N N . LYS A 1 99 ? 2.695 12.023 -4.191 1 93.75 99 LYS A N 1
ATOM 739 C CA . LYS A 1 99 ? 3.99 12.094 -3.523 1 93.75 99 LYS A CA 1
ATOM 740 C C . LYS A 1 99 ? 4.43 10.727 -3.023 1 93.75 99 LYS A C 1
ATOM 742 O O . LYS A 1 99 ? 3.596 9.883 -2.695 1 93.75 99 LYS A O 1
ATOM 747 N N . VAL A 1 100 ? 5.699 10.555 -3.012 1 94.56 100 VAL A N 1
ATOM 748 C CA . VAL A 1 100 ? 6.34 9.43 -2.338 1 94.56 100 VAL A CA 1
ATOM 749 C C . VAL A 1 100 ? 7.406 9.945 -1.372 1 94.56 100 VAL A C 1
ATOM 751 O O . VAL A 1 100 ? 8.133 10.891 -1.686 1 94.56 100 VAL A O 1
ATOM 754 N N . PHE A 1 101 ? 7.5 9.328 -0.241 1 92.19 101 PHE A N 1
ATOM 755 C CA . PHE A 1 101 ? 8.5 9.742 0.739 1 92.19 101 PHE A CA 1
ATOM 756 C C . PHE A 1 101 ? 9.031 8.539 1.508 1 92.19 101 PHE A C 1
ATOM 758 O O . PHE A 1 101 ? 8.359 7.512 1.609 1 92.19 101 PHE A O 1
ATOM 765 N N . GLY A 1 102 ? 10.258 8.578 1.978 1 87.06 102 GLY A N 1
ATOM 766 C CA . GLY A 1 102 ? 10.898 7.484 2.686 1 87.06 102 GLY A CA 1
ATOM 767 C C . GLY A 1 102 ? 11.711 6.582 1.779 1 87.06 102 GLY A C 1
ATOM 768 O O . GLY A 1 102 ? 12.266 5.578 2.23 1 87.06 102 GLY A O 1
ATOM 769 N N . ILE A 1 103 ? 11.688 6.699 0.633 1 73.62 103 ILE A N 1
ATOM 770 C CA . ILE A 1 103 ? 12.438 5.848 -0.283 1 73.62 103 ILE A CA 1
ATOM 771 C C . ILE A 1 103 ? 13.914 6.234 -0.26 1 73.62 103 ILE A C 1
ATOM 773 O O . ILE A 1 103 ? 14.25 7.414 -0.392 1 73.62 103 ILE A O 1
ATOM 777 N N . CYS A 1 104 ? 14.742 5.555 0.544 1 59.66 104 CYS A N 1
ATOM 778 C CA . CYS A 1 104 ? 16.172 5.855 0.604 1 59.66 104 CYS A CA 1
ATOM 779 C C . CYS A 1 104 ? 16.844 5.559 -0.73 1 59.66 104 CYS A C 1
ATOM 781 O O . CYS A 1 104 ? 17.984 5.082 -0.763 1 59.66 104 CYS A O 1
ATOM 783 N N . HIS A 1 105 ? 16.219 5.316 -1.738 1 52.22 105 HIS A N 1
ATOM 784 C CA . HIS A 1 105 ? 17.109 4.918 -2.834 1 52.22 105 HIS A CA 1
ATOM 785 C C . HIS A 1 105 ? 18.016 6.066 -3.248 1 52.22 105 HIS A C 1
ATOM 787 O O . HIS A 1 105 ? 17.594 7.227 -3.271 1 52.22 105 HIS A O 1
ATOM 793 N N . PRO A 1 106 ? 19.297 5.816 -3.053 1 45.59 106 PRO A N 1
ATOM 794 C CA . PRO A 1 106 ? 20.297 6.738 -3.59 1 45.59 106 PRO A CA 1
ATOM 795 C C . PRO A 1 106 ? 19.766 7.57 -4.758 1 45.59 106 PRO A C 1
ATOM 797 O O . PRO A 1 106 ? 20.109 8.75 -4.887 1 45.59 106 PRO A O 1
ATOM 800 N N . LEU A 1 107 ? 19.188 6.926 -5.691 1 43.56 107 LEU A N 1
ATOM 801 C CA . LEU A 1 107 ? 18.828 7.66 -6.898 1 43.56 107 LEU A CA 1
ATOM 802 C C . LEU A 1 107 ? 17.734 8.688 -6.605 1 43.56 107 LEU A C 1
ATOM 804 O O . LEU A 1 107 ? 17.719 9.758 -7.211 1 43.56 107 LEU A O 1
ATOM 808 N N . TYR A 1 108 ? 16.875 8.367 -5.734 1 46.22 108 TYR A N 1
ATOM 809 C CA . TYR A 1 108 ? 15.797 9.305 -5.406 1 46.22 108 TYR A CA 1
ATOM 810 C C . TYR A 1 108 ? 16.359 10.578 -4.789 1 46.22 108 TYR A C 1
ATOM 812 O O . TYR A 1 108 ? 15.836 11.672 -5.035 1 46.22 108 TYR A O 1
ATOM 820 N N . ASP A 1 109 ? 17.25 10.453 -3.781 1 45.91 109 ASP A N 1
ATOM 821 C CA . ASP A 1 109 ? 17.969 11.625 -3.299 1 45.91 109 ASP A CA 1
ATOM 822 C C . ASP A 1 109 ? 18.562 12.43 -4.461 1 45.91 109 ASP A C 1
ATOM 824 O O . ASP A 1 109 ? 18.594 13.656 -4.418 1 45.91 109 ASP A O 1
ATOM 828 N N . MET A 1 110 ? 19.156 11.719 -5.293 1 42.84 110 MET A N 1
ATOM 829 C CA . MET A 1 110 ? 19.75 12.422 -6.422 1 42.84 110 MET A CA 1
ATOM 830 C C . MET A 1 110 ? 18.688 13.195 -7.203 1 42.84 110 MET A C 1
ATOM 832 O O . MET A 1 110 ? 18.969 14.273 -7.723 1 42.84 110 MET A O 1
ATOM 836 N N . LEU A 1 111 ? 17.578 12.719 -7.141 1 42 111 LEU A N 1
ATOM 837 C CA . LEU A 1 111 ? 16.547 13.359 -7.953 1 42 111 LEU A CA 1
ATOM 838 C C . LEU A 1 111 ? 15.984 14.586 -7.238 1 42 111 LEU A C 1
ATOM 840 O O . LEU A 1 111 ? 15.641 15.578 -7.879 1 42 111 LEU A O 1
ATOM 844 N N . HIS A 1 112 ? 15.727 14.539 -5.965 1 45.56 112 HIS A N 1
ATOM 845 C CA . 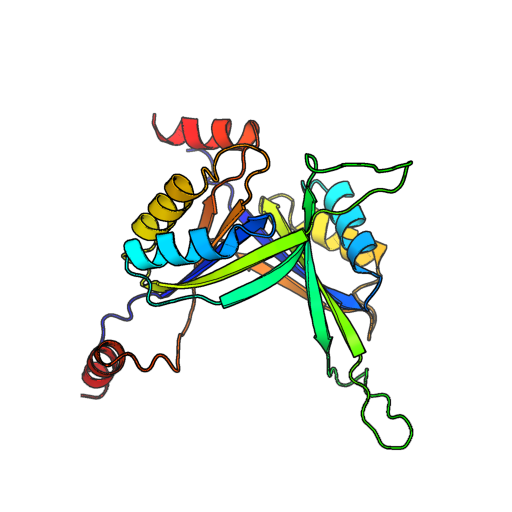HIS A 1 112 ? 15.242 15.727 -5.27 1 45.56 112 HIS A CA 1
ATOM 846 C C . HIS A 1 112 ? 16.344 16.75 -5.086 1 45.56 112 HIS A C 1
ATOM 848 O O . HIS A 1 112 ? 16.078 17.938 -4.828 1 45.56 112 HIS A O 1
ATOM 854 N N . SER A 1 113 ? 17.5 16.359 -4.891 1 42.06 113 SER A N 1
ATOM 855 C CA . SER A 1 113 ? 18.531 17.375 -4.793 1 42.06 113 SER A CA 1
ATOM 856 C C . SER A 1 113 ? 1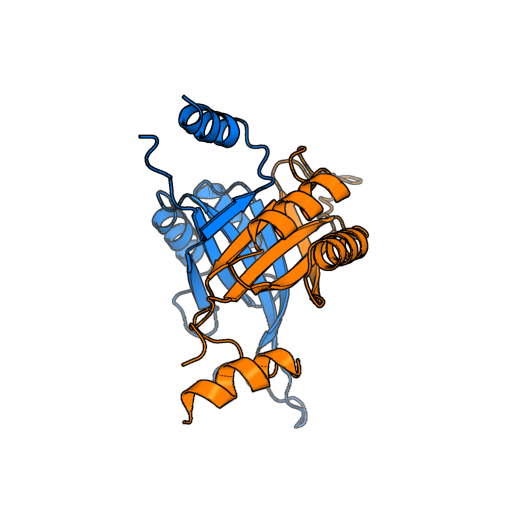8.484 18.344 -5.977 1 42.06 113 SER A C 1
ATOM 858 O O . SER A 1 113 ? 18.938 19.484 -5.875 1 42.06 113 SER A O 1
ATOM 860 N N . ASN A 1 114 ? 18.141 17.844 -7 1 40.09 114 ASN A N 1
ATOM 861 C CA . ASN A 1 114 ? 18.266 18.828 -8.078 1 40.09 114 ASN A CA 1
ATOM 862 C C . ASN A 1 114 ? 17.156 19.859 -8.016 1 40.09 114 ASN A C 1
ATOM 864 O O . ASN A 1 114 ? 17.125 20.797 -8.82 1 40.09 114 ASN A O 1
ATOM 868 N N . ARG A 1 115 ? 16.047 19.641 -7.25 1 37.16 115 ARG A N 1
ATOM 869 C CA . ARG A 1 115 ? 15.055 20.719 -7.289 1 37.16 115 ARG A CA 1
ATOM 870 C C . ARG A 1 115 ? 15.469 21.859 -6.367 1 37.16 115 ARG A C 1
ATOM 872 O O . ARG A 1 115 ? 14.852 22.938 -6.383 1 37.16 115 ARG A O 1
ATOM 879 N N . GLU A 1 116 ? 16.297 21.703 -5.34 1 35.62 116 GLU A N 1
ATOM 880 C CA . GLU A 1 116 ? 16.688 22.844 -4.535 1 35.62 116 GLU A CA 1
ATOM 881 C C . GLU A 1 116 ? 17.672 23.734 -5.297 1 35.62 116 GLU A C 1
ATOM 883 O O . GLU A 1 116 ? 18.094 24.781 -4.789 1 35.62 116 GLU A O 1
ATOM 888 N N . ILE A 1 117 ? 18.109 23.391 -6.48 1 29.86 117 ILE A N 1
ATOM 889 C CA . ILE A 1 117 ? 18.875 24.484 -7.039 1 29.86 117 ILE A CA 1
ATOM 890 C C . ILE A 1 117 ? 17.953 25.438 -7.797 1 29.86 117 ILE A C 1
ATOM 892 O O . ILE A 1 117 ? 17.094 25 -8.562 1 29.86 117 ILE A O 1
ATOM 896 N N . MET B 1 1 ? -20.547 26.969 -1.169 1 27.91 1 MET B N 1
ATOM 897 C CA . MET B 1 1 ? -20 25.766 -1.787 1 27.91 1 MET B CA 1
ATOM 898 C C . MET B 1 1 ? -18.719 25.328 -1.105 1 27.91 1 MET B C 1
ATOM 900 O O . MET B 1 1 ? -17.781 26.125 -0.959 1 27.91 1 MET B O 1
ATOM 904 N N . CYS B 1 2 ? -18.812 24.547 -0.055 1 33.66 2 CYS B N 1
ATOM 905 C CA . CYS B 1 2 ? -17.562 24.234 0.638 1 33.66 2 CYS B CA 1
ATOM 906 C C . CYS B 1 2 ? -16.391 24.25 -0.329 1 33.66 2 CYS B C 1
ATOM 908 O O . CYS B 1 2 ? -16.5 23.766 -1.454 1 33.66 2 CYS B O 1
ATOM 910 N N . ASN B 1 3 ? -15.641 25.094 -0.314 1 37.66 3 ASN B N 1
ATOM 911 C CA . ASN B 1 3 ? -14.438 24.984 -1.135 1 37.66 3 ASN B CA 1
ATOM 912 C C . ASN B 1 3 ? -13.938 23.547 -1.22 1 37.66 3 ASN B C 1
ATOM 914 O O . ASN B 1 3 ? -13.742 22.891 -0.194 1 37.66 3 ASN B O 1
ATOM 918 N N . GLU B 1 4 ? -14.461 22.75 -2.033 1 48.03 4 GLU B N 1
ATOM 919 C CA . GLU B 1 4 ? -14.203 21.328 -2.283 1 48.03 4 GLU B CA 1
ATOM 920 C C . GLU B 1 4 ? -12.82 20.938 -1.796 1 48.03 4 GLU B C 1
ATOM 922 O O . GLU B 1 4 ? -11.82 21.141 -2.492 1 48.03 4 GLU B O 1
ATOM 927 N N . LYS B 1 5 ? -12.586 21.219 -0.454 1 59.19 5 LYS B N 1
ATOM 928 C CA . LYS B 1 5 ? -11.234 20.859 -0.036 1 59.19 5 LYS B CA 1
ATOM 929 C C . LYS B 1 5 ? -10.875 19.438 -0.464 1 59.19 5 LYS B C 1
ATOM 931 O O . LYS B 1 5 ? -11.719 18.547 -0.419 1 59.19 5 LYS B O 1
ATOM 936 N N . ASP B 1 6 ? -9.875 19.328 -1.178 1 87.38 6 ASP B N 1
ATOM 937 C CA . ASP B 1 6 ? -9.32 18.109 -1.768 1 87.38 6 ASP B CA 1
ATOM 938 C C . ASP B 1 6 ? -8.711 17.203 -0.696 1 87.38 6 ASP B C 1
ATOM 940 O O . ASP B 1 6 ? -8.023 17.672 0.204 1 87.38 6 ASP B O 1
ATOM 944 N N . PHE B 1 7 ? -9.391 16.078 -0.45 1 94.56 7 PHE B N 1
ATOM 945 C CA . PHE B 1 7 ? -8.844 15.102 0.483 1 94.56 7 PHE B CA 1
ATOM 946 C C . PHE B 1 7 ? -7.801 14.227 -0.198 1 94.56 7 PHE B C 1
ATOM 948 O O . PHE B 1 7 ? -7.801 14.086 -1.424 1 94.56 7 PHE B O 1
ATOM 955 N N . VAL B 1 8 ? -6.93 13.797 0.72 1 97.06 8 VAL B N 1
ATOM 956 C CA . VAL B 1 8 ? -5.918 12.852 0.256 1 97.06 8 VAL B CA 1
ATOM 957 C C . VAL B 1 8 ? -5.875 11.641 1.187 1 97.06 8 VAL B C 1
ATOM 959 O O . VAL B 1 8 ? -6.332 11.711 2.33 1 97.06 8 VAL B O 1
ATOM 962 N N . LEU B 1 9 ? -5.441 10.555 0.624 1 98 9 LEU B N 1
ATOM 963 C CA . LEU B 1 9 ? -5.059 9.375 1.387 1 98 9 LEU B CA 1
ATOM 964 C C . LEU B 1 9 ? -3.541 9.281 1.526 1 98 9 LEU B C 1
ATOM 966 O O . LEU B 1 9 ? -2.822 9.227 0.525 1 98 9 LEU B O 1
ATOM 970 N N . ILE B 1 10 ? -3.098 9.352 2.777 1 98.44 10 ILE B N 1
ATOM 971 C CA . ILE B 1 10 ? -1.691 9.117 3.084 1 98.44 10 ILE B CA 1
ATOM 972 C C . ILE B 1 10 ? -1.496 7.668 3.523 1 98.44 10 ILE B C 1
ATOM 974 O O . ILE B 1 10 ? -2.092 7.227 4.508 1 98.44 10 ILE B O 1
ATOM 978 N N . VAL B 1 11 ? -0.653 6.953 2.762 1 98.75 11 VAL B N 1
ATOM 979 C CA . VAL B 1 11 ? -0.331 5.562 3.068 1 98.75 11 VAL B CA 1
ATOM 980 C C . VAL B 1 11 ? 1.111 5.465 3.559 1 98.75 11 VAL B C 1
ATOM 982 O O . VAL B 1 11 ? 2.035 5.938 2.891 1 98.75 11 VAL B O 1
ATOM 985 N N . THR B 1 12 ? 1.278 4.914 4.707 1 98.12 12 THR B N 1
ATOM 986 C CA . THR B 1 12 ? 2.604 4.699 5.277 1 98.12 12 THR B CA 1
ATOM 987 C C . THR B 1 12 ? 2.824 3.225 5.602 1 98.12 12 THR B C 1
ATOM 989 O O . THR B 1 12 ? 2.025 2.615 6.312 1 98.12 12 THR B O 1
ATOM 992 N N . ILE B 1 13 ? 3.838 2.629 5.035 1 97.31 13 ILE B N 1
ATOM 993 C CA . ILE B 1 13 ? 4.199 1.236 5.27 1 97.31 13 ILE B CA 1
ATOM 994 C C . ILE B 1 13 ? 5.457 1.167 6.133 1 97.31 13 ILE B C 1
ATOM 996 O O . ILE B 1 13 ? 6.508 1.689 5.754 1 97.31 13 ILE B O 1
ATOM 1000 N N . VAL B 1 14 ? 5.289 0.518 7.258 1 96.44 14 VAL B N 1
ATOM 1001 C CA . VAL B 1 14 ? 6.391 0.444 8.211 1 96.44 14 VAL B CA 1
ATOM 1002 C C . VAL B 1 14 ? 6.504 -0.977 8.758 1 96.44 14 VAL B C 1
ATOM 1004 O O . VAL B 1 14 ? 5.648 -1.822 8.492 1 96.44 14 VAL B O 1
ATOM 1007 N N . LYS B 1 15 ? 7.574 -1.157 9.453 1 94.56 15 LYS B N 1
ATOM 1008 C CA . LYS B 1 15 ? 7.754 -2.428 10.148 1 94.56 15 LYS B CA 1
ATOM 1009 C C . LYS B 1 15 ? 6.66 -2.646 11.188 1 94.56 15 LYS B C 1
ATOM 1011 O O . LYS B 1 15 ? 6.188 -1.69 11.812 1 94.56 15 LYS B O 1
ATOM 1016 N N . LYS B 1 16 ? 6.352 -3.92 11.359 1 96.31 16 LYS B N 1
ATOM 1017 C CA . LYS B 1 16 ? 5.395 -4.254 12.406 1 96.31 16 LYS B CA 1
ATOM 1018 C C . LYS B 1 16 ? 5.801 -3.635 13.742 1 96.31 16 LYS B C 1
ATOM 1020 O O . LYS B 1 16 ? 6.965 -3.703 14.133 1 96.31 16 LYS B O 1
ATOM 1025 N N . GLY B 1 17 ? 4.785 -3.047 14.43 1 96.94 17 GLY B N 1
ATOM 1026 C CA . GLY B 1 17 ? 5.027 -2.42 15.719 1 96.94 17 GLY B CA 1
ATOM 1027 C C . GLY B 1 17 ? 5.164 -0.913 15.633 1 96.94 17 GLY B C 1
ATOM 1028 O O . GLY B 1 17 ? 5.164 -0.225 16.656 1 96.94 17 GLY B O 1
ATOM 1029 N N . TRP B 1 18 ? 5.227 -0.382 14.453 1 97.56 18 TRP B N 1
ATOM 1030 C CA . TRP B 1 18 ? 5.453 1.052 14.297 1 97.56 18 TRP B CA 1
ATOM 1031 C C . TRP B 1 18 ? 4.176 1.759 13.852 1 97.56 18 TRP B C 1
ATOM 1033 O O . TRP B 1 18 ? 4.145 2.986 13.75 1 97.56 18 TRP B O 1
ATOM 1043 N N . GLY B 1 19 ? 3.166 1.07 13.578 1 98.31 19 GLY B N 1
ATOM 1044 C CA . GLY B 1 19 ? 1.917 1.647 13.109 1 98.31 19 GLY B CA 1
ATOM 1045 C C . GLY B 1 19 ? 1.336 2.672 14.062 1 98.31 19 GLY B C 1
ATOM 1046 O O . GLY B 1 19 ? 0.878 3.736 13.633 1 98.31 19 GLY B O 1
ATOM 1047 N N . ASP B 1 20 ? 1.413 2.377 15.367 1 98.44 20 ASP B N 1
ATOM 1048 C CA . ASP B 1 20 ? 0.872 3.287 16.375 1 98.44 20 ASP B CA 1
ATOM 1049 C C . ASP B 1 20 ? 1.628 4.613 16.375 1 98.44 20 ASP B C 1
ATOM 1051 O O . ASP B 1 20 ? 1.029 5.676 16.562 1 98.44 20 ASP B O 1
ATOM 1055 N N . GLU B 1 21 ? 2.895 4.523 16.203 1 98.5 21 GLU B N 1
ATOM 1056 C CA . GLU B 1 21 ? 3.701 5.738 16.141 1 98.5 21 GLU B CA 1
ATOM 1057 C C . GLU B 1 21 ? 3.316 6.602 14.945 1 98.5 21 GLU B C 1
ATOM 1059 O O . GLU B 1 21 ? 3.287 7.828 15.047 1 98.5 21 GLU B O 1
ATOM 1064 N N . VAL B 1 22 ? 3.014 6 13.875 1 98.69 22 VAL B N 1
ATOM 1065 C CA . VAL B 1 22 ? 2.58 6.719 12.68 1 98.69 22 VAL B CA 1
ATOM 1066 C C . VAL B 1 22 ? 1.242 7.402 12.945 1 98.69 22 VAL B C 1
ATOM 1068 O O . VAL B 1 22 ? 1.059 8.578 12.609 1 98.69 22 VAL B O 1
ATOM 1071 N N . ILE B 1 23 ? 0.333 6.664 13.602 1 98.38 23 ILE B N 1
ATOM 1072 C CA . ILE B 1 23 ? -0.981 7.219 13.906 1 98.38 23 ILE B CA 1
ATOM 1073 C C . ILE B 1 23 ? -0.83 8.406 14.852 1 98.38 23 ILE B C 1
ATOM 1075 O O . ILE B 1 23 ? -1.427 9.461 14.633 1 98.38 23 ILE B O 1
ATOM 1079 N N . LYS B 1 24 ? -0.053 8.266 15.859 1 98.5 24 LYS B N 1
ATOM 1080 C CA . LYS B 1 24 ? 0.181 9.352 16.812 1 98.5 24 LYS B CA 1
ATOM 1081 C C . LYS B 1 24 ? 0.762 10.578 16.109 1 98.5 24 LYS B C 1
ATOM 1083 O O . LYS B 1 24 ? 0.322 11.703 16.344 1 98.5 24 LYS B O 1
ATOM 1088 N N . ALA B 1 25 ? 1.712 10.352 15.258 1 98.62 25 ALA B N 1
ATOM 1089 C CA . ALA B 1 25 ? 2.35 11.438 14.516 1 98.62 25 ALA B CA 1
ATOM 1090 C C . ALA B 1 25 ? 1.348 12.148 13.609 1 98.62 25 ALA B C 1
ATOM 1092 O O . ALA B 1 25 ? 1.352 13.375 13.508 1 98.62 25 ALA B O 1
ATOM 1093 N N . SER B 1 26 ? 0.482 11.367 12.945 1 98.44 26 SER B N 1
ATOM 1094 C CA . SER B 1 26 ? -0.521 11.945 12.055 1 98.44 26 SER B CA 1
ATOM 1095 C C . SER B 1 26 ? -1.532 12.781 12.844 1 98.44 26 SER B C 1
ATOM 1097 O O . SER B 1 26 ? -1.917 13.867 12.406 1 98.44 26 SER B O 1
ATOM 1099 N N . ARG B 1 27 ? -1.9 12.281 13.953 1 97.81 27 ARG B N 1
ATOM 1100 C CA . ARG B 1 27 ? -2.857 12.992 14.797 1 97.81 27 ARG B CA 1
ATOM 1101 C C . ARG B 1 27 ? -2.26 14.289 15.328 1 97.81 27 ARG B C 1
ATOM 1103 O O . ARG B 1 27 ? -2.934 15.328 15.359 1 97.81 27 ARG B O 1
ATOM 1110 N N . LYS B 1 28 ? -1.053 14.211 15.773 1 97.88 28 LYS B N 1
ATOM 1111 C CA . LYS B 1 28 ? -0.351 15.398 16.25 1 97.88 28 LYS B CA 1
ATOM 1112 C C . LYS B 1 28 ? -0.342 16.5 15.18 1 97.88 28 LYS B C 1
ATOM 1114 O O . LYS B 1 28 ? -0.401 17.688 15.5 1 97.88 28 LYS B O 1
ATOM 1119 N N . ALA B 1 29 ? -0.363 16.094 13.922 1 98.12 29 ALA B N 1
ATOM 1120 C CA . ALA B 1 29 ? -0.286 17.031 12.805 1 98.12 29 ALA B CA 1
ATOM 1121 C C . ALA B 1 29 ? -1.68 17.422 12.32 1 98.12 29 ALA B C 1
ATOM 1123 O O . ALA B 1 29 ? -1.818 18.188 11.375 1 98.12 29 ALA B O 1
ATOM 1124 N N . GLY B 1 30 ? -2.764 16.812 12.867 1 96.56 30 GLY B N 1
ATOM 1125 C CA . GLY B 1 30 ? -4.098 17.312 12.578 1 96.56 30 GLY B CA 1
ATOM 1126 C C . GLY B 1 30 ? -5.027 16.25 12.023 1 96.56 30 GLY B C 1
ATOM 1127 O O . GLY B 1 30 ? -6.219 16.5 11.828 1 96.56 30 GLY B O 1
ATOM 1128 N N . ALA B 1 31 ? -4.488 15.078 11.758 1 96.12 31 ALA B N 1
ATOM 1129 C CA . ALA B 1 31 ? -5.363 14.008 11.289 1 96.12 31 ALA B CA 1
ATOM 1130 C C . ALA B 1 31 ? -6.316 13.555 12.391 1 96.12 31 ALA B C 1
ATOM 1132 O O . ALA B 1 31 ? -5.988 13.648 13.578 1 96.12 31 ALA B O 1
ATOM 1133 N N . HIS B 1 32 ? -7.414 12.969 11.969 1 92.44 32 HIS B N 1
ATOM 1134 C CA . HIS B 1 32 ? -8.406 12.555 12.953 1 92.44 32 HIS B CA 1
ATOM 1135 C C . HIS B 1 32 ? -8.227 11.094 13.344 1 92.44 32 HIS B C 1
ATOM 1137 O O . HIS B 1 32 ? -8.758 10.648 14.359 1 92.44 32 HIS B O 1
ATOM 1143 N N . GLY B 1 33 ? -7.566 10.328 12.594 1 91.06 33 GLY B N 1
ATOM 1144 C CA . GLY B 1 33 ? -7.324 8.914 12.836 1 91.06 33 GLY B CA 1
ATOM 1145 C C . GLY B 1 33 ? -6.676 8.211 11.656 1 91.06 33 GLY B C 1
ATOM 1146 O O . GLY B 1 33 ? -6.051 8.852 10.812 1 91.06 33 GLY B O 1
ATOM 1147 N N . GLY B 1 34 ? -6.734 6.93 11.812 1 96.38 34 GLY B N 1
ATOM 1148 C CA . GLY B 1 34 ? -6.191 6.082 10.766 1 96.38 34 GLY B CA 1
ATOM 1149 C C . GLY B 1 34 ? -6.539 4.617 10.945 1 96.38 34 GLY B C 1
ATOM 1150 O O . GLY B 1 34 ? -7.129 4.23 11.961 1 96.38 34 GLY B O 1
ATOM 1151 N N . THR B 1 35 ? -6.367 3.904 9.969 1 98.12 35 THR B N 1
ATOM 1152 C CA . THR B 1 35 ? -6.562 2.459 9.961 1 98.12 35 THR B CA 1
ATOM 1153 C C . THR B 1 35 ? -5.234 1.734 9.75 1 98.12 35 THR B C 1
ATOM 1155 O O . THR B 1 35 ? -4.438 2.127 8.898 1 98.12 35 THR B O 1
ATOM 1158 N N . ILE B 1 36 ? -4.965 0.735 10.5 1 98.62 36 ILE B N 1
ATOM 1159 C CA . ILE B 1 36 ? -3.766 -0.081 10.336 1 98.62 36 ILE B CA 1
ATOM 1160 C C . ILE B 1 36 ? -4.137 -1.423 9.703 1 98.62 36 ILE B C 1
ATOM 1162 O O . ILE B 1 36 ? -5.02 -2.123 10.203 1 98.62 36 ILE B O 1
ATOM 1166 N N . LEU B 1 37 ? -3.508 -1.734 8.586 1 98.25 37 LEU B N 1
ATOM 1167 C CA . LEU B 1 37 ? -3.566 -3.047 7.949 1 98.25 37 LEU B CA 1
ATOM 1168 C C . LEU B 1 37 ? -2.275 -3.822 8.188 1 98.25 37 LEU B C 1
ATOM 1170 O O . LEU B 1 37 ? -1.234 -3.23 8.477 1 98.25 37 LEU B O 1
ATOM 1174 N N . PHE B 1 38 ? -2.408 -5.113 8.016 1 97.94 38 PHE B N 1
ATOM 1175 C CA . PHE B 1 38 ? -1.243 -5.973 8.195 1 97.94 38 PHE B CA 1
ATOM 1176 C C . PHE B 1 38 ? -0.862 -6.648 6.883 1 97.94 38 PHE B C 1
ATOM 1178 O O . PHE B 1 38 ? -1.73 -6.973 6.07 1 97.94 38 PHE B O 1
ATOM 1185 N N . GLY B 1 39 ? 0.46 -6.801 6.746 1 97 39 GLY B N 1
ATOM 1186 C CA . GLY B 1 39 ? 0.991 -7.457 5.562 1 97 39 GLY B CA 1
ATOM 1187 C C . GLY B 1 39 ? 2.432 -7.902 5.727 1 97 39 GLY B C 1
ATOM 1188 O O . GLY B 1 39 ? 2.947 -7.961 6.844 1 97 39 GLY B O 1
ATOM 1189 N N . ARG B 1 40 ? 3.021 -8.32 4.629 1 94.69 40 ARG B N 1
ATOM 1190 C CA . ARG B 1 40 ? 4.441 -8.656 4.594 1 94.69 40 ARG B CA 1
ATOM 1191 C C . ARG B 1 40 ? 5.141 -7.961 3.434 1 94.69 40 ARG B C 1
ATOM 1193 O O . ARG B 1 40 ? 4.512 -7.645 2.422 1 94.69 40 ARG B O 1
ATOM 1200 N N . GLY B 1 41 ? 6.383 -7.613 3.717 1 89.94 41 GLY B N 1
ATOM 1201 C CA . GLY B 1 41 ? 7.152 -6.863 2.74 1 89.94 41 GLY B CA 1
ATOM 1202 C C . GLY B 1 41 ? 8.336 -7.641 2.186 1 89.94 41 GLY B C 1
ATOM 1203 O O . GLY B 1 41 ? 8.828 -8.57 2.826 1 89.94 41 GLY B O 1
ATOM 1204 N N . THR B 1 42 ? 8.586 -7.305 0.948 1 79.56 42 THR B N 1
ATOM 1205 C CA . THR B 1 42 ? 9.797 -7.84 0.331 1 79.56 42 THR B CA 1
ATOM 1206 C C . THR B 1 42 ? 10.648 -6.715 -0.249 1 79.56 42 THR B C 1
ATOM 1208 O O . THR B 1 42 ? 10.203 -5.988 -1.141 1 79.56 42 THR B O 1
ATOM 1211 N N . GLY B 1 43 ? 11.375 -6.086 0.63 1 71 43 GLY B N 1
ATOM 1212 C CA . GLY B 1 43 ? 12.266 -5.039 0.153 1 71 43 GLY B CA 1
ATOM 1213 C C . GLY B 1 43 ? 13.68 -5.523 -0.093 1 71 43 GLY B C 1
ATOM 1214 O O . GLY B 1 43 ? 14.094 -6.555 0.448 1 71 43 GLY B O 1
ATOM 1215 N N . VAL B 1 44 ? 14.289 -4.957 -1.037 1 61.44 44 VAL B N 1
ATOM 1216 C CA . VAL B 1 44 ? 15.648 -5.316 -1.427 1 61.44 44 VAL B CA 1
ATOM 1217 C C . VAL B 1 44 ? 16.547 -5.34 -0.196 1 61.44 44 VAL B C 1
ATOM 1219 O O . VAL B 1 44 ? 17.516 -6.105 -0.139 1 61.44 44 VAL B O 1
ATOM 1222 N N . HIS B 1 45 ? 16.172 -4.582 0.725 1 60.44 45 HIS B N 1
ATOM 1223 C CA . HIS B 1 45 ? 17.078 -4.469 1.867 1 60.44 45 HIS B CA 1
ATOM 1224 C C . HIS B 1 45 ? 16.594 -5.312 3.039 1 60.44 45 HIS B C 1
ATOM 1226 O O . HIS B 1 45 ? 17.156 -5.246 4.137 1 60.44 45 HIS B O 1
ATOM 1232 N N . GLU B 1 46 ? 15.602 -6.094 2.855 1 61.44 46 GLU B N 1
ATOM 1233 C CA . GLU B 1 46 ? 15.039 -6.742 4.039 1 61.44 46 GLU B CA 1
ATOM 1234 C C . GLU B 1 46 ? 15.133 -8.258 3.928 1 61.44 46 GLU B C 1
ATOM 1236 O O . GLU B 1 46 ? 14.297 -8.977 4.488 1 61.44 46 GLU B O 1
ATOM 1241 N N . ASN B 1 47 ? 16.25 -8.727 3.438 1 61.09 47 ASN B N 1
ATOM 1242 C CA . ASN B 1 47 ? 16.297 -10.18 3.318 1 61.09 47 ASN B CA 1
ATOM 1243 C C . ASN B 1 47 ? 17.047 -10.805 4.492 1 61.09 47 ASN B C 1
ATOM 1245 O O . ASN B 1 47 ? 18.266 -10.664 4.613 1 61.09 47 ASN B O 1
ATOM 1249 N N . LYS B 1 48 ? 16.266 -11.117 5.496 1 64.75 48 LYS B N 1
ATOM 1250 C CA . LYS B 1 48 ? 16.875 -11.938 6.535 1 64.75 48 LYS B CA 1
ATOM 1251 C C . LYS B 1 48 ? 16.531 -13.414 6.348 1 64.75 48 LYS B C 1
ATOM 1253 O O . LYS B 1 48 ? 15.406 -13.742 5.965 1 64.75 48 LYS B O 1
ATOM 1258 N N . SER B 1 49 ? 17.594 -14.148 6.191 1 69.69 49 SER B N 1
ATOM 1259 C CA . SER B 1 49 ? 17.375 -15.586 6.113 1 69.69 49 SER B CA 1
ATOM 1260 C C . SER B 1 49 ? 17.719 -16.266 7.434 1 69.69 49 SER B C 1
ATOM 1262 O O . SER B 1 49 ? 18.625 -15.844 8.148 1 69.69 49 SER B O 1
ATOM 1264 N N . ILE B 1 50 ? 16.734 -17 7.879 1 69.81 50 ILE B N 1
ATOM 1265 C CA . ILE B 1 50 ? 16.984 -17.859 9.031 1 69.81 50 ILE B CA 1
ATOM 1266 C C . ILE B 1 50 ? 17.062 -19.312 8.594 1 69.81 50 ILE B C 1
ATOM 1268 O O . ILE B 1 50 ? 16.078 -19.859 8.078 1 69.81 50 ILE B O 1
ATOM 1272 N N . LEU B 1 51 ? 18.281 -19.828 8.984 1 71.25 51 LEU B N 1
ATOM 1273 C CA . LEU B 1 51 ? 18.484 -21.234 8.633 1 71.25 51 LEU B CA 1
ATOM 1274 C C . LEU B 1 51 ? 18.172 -21.469 7.16 1 71.25 51 LEU B C 1
ATOM 1276 O O . LEU B 1 51 ? 17.547 -22.469 6.809 1 71.25 51 LEU B O 1
ATOM 1280 N N . GLY B 1 52 ? 18.391 -20.484 6.293 1 70.06 52 GLY B N 1
ATOM 1281 C CA . GLY B 1 52 ? 18.203 -20.609 4.855 1 70.06 52 GLY B CA 1
ATOM 1282 C C . GLY B 1 52 ? 16.812 -20.234 4.391 1 70.06 52 GLY B C 1
ATOM 1283 O O . GLY B 1 52 ? 16.531 -20.219 3.191 1 70.06 52 GLY B O 1
ATOM 1284 N N . LEU B 1 53 ? 15.992 -20.109 5.434 1 70.5 53 LEU B N 1
ATOM 1285 C CA . LEU B 1 53 ? 14.617 -19.766 5.074 1 70.5 53 LEU B CA 1
ATOM 1286 C C . LEU B 1 53 ? 14.422 -18.266 5.016 1 70.5 53 LEU B C 1
ATOM 1288 O O . LEU B 1 53 ? 14.867 -17.531 5.91 1 70.5 53 LEU B O 1
ATOM 1292 N N . MET B 1 54 ? 14.062 -17.812 3.873 1 69.31 54 MET B N 1
ATOM 1293 C CA . MET B 1 54 ? 13.781 -16.391 3.727 1 69.31 54 MET B CA 1
ATOM 1294 C C . MET B 1 54 ? 12.578 -15.992 4.566 1 69.31 54 MET B C 1
ATOM 1296 O O . MET B 1 54 ? 11.523 -16.625 4.504 1 69.31 54 MET B O 1
ATOM 1300 N N . ILE B 1 55 ? 12.875 -15.227 5.566 1 79.81 55 ILE B N 1
ATOM 1301 C CA . ILE B 1 55 ? 11.797 -14.711 6.395 1 79.81 55 ILE B CA 1
ATOM 1302 C C . ILE B 1 55 ? 11.336 -13.359 5.852 1 79.81 55 ILE B C 1
ATOM 1304 O O . ILE B 1 55 ? 12.141 -12.438 5.684 1 79.81 55 ILE B O 1
ATOM 1308 N N . GLU B 1 56 ? 10.195 -13.32 5.484 1 83.88 56 GLU B N 1
ATOM 1309 C CA . GLU B 1 56 ? 9.633 -12.047 5.039 1 83.88 56 GLU B CA 1
ATOM 1310 C C . GLU B 1 56 ? 9.18 -11.195 6.223 1 83.88 56 GLU B C 1
ATOM 1312 O O . GLU B 1 56 ? 8.453 -11.672 7.094 1 83.88 56 GLU B O 1
ATOM 1317 N N . PRO B 1 57 ? 9.625 -10.031 6.199 1 89.75 57 PRO B N 1
ATOM 1318 C CA . PRO B 1 57 ? 9.289 -9.18 7.344 1 89.75 57 PRO B CA 1
ATOM 1319 C C . PRO B 1 57 ? 7.805 -8.82 7.391 1 89.75 57 PRO B C 1
ATOM 1321 O O . PRO B 1 57 ? 7.18 -8.625 6.344 1 89.75 57 PRO B O 1
ATOM 1324 N N . GLU B 1 58 ? 7.246 -8.75 8.562 1 94.81 58 GLU B N 1
ATOM 1325 C CA . GLU B 1 58 ? 5.887 -8.273 8.797 1 94.81 58 GLU B CA 1
ATOM 1326 C C . GLU B 1 58 ? 5.812 -6.75 8.711 1 94.81 58 GLU B C 1
ATOM 1328 O O . GLU B 1 58 ? 6.711 -6.051 9.18 1 94.81 58 GLU B O 1
ATOM 1333 N N . LYS B 1 59 ? 4.734 -6.34 8.023 1 96.56 59 LYS B N 1
ATOM 1334 C CA . LYS B 1 59 ? 4.551 -4.902 7.828 1 96.56 59 LYS B CA 1
ATOM 1335 C C . LYS B 1 59 ? 3.199 -4.441 8.375 1 96.56 59 LYS B C 1
ATOM 1337 O O . LYS B 1 59 ? 2.254 -5.23 8.445 1 96.56 59 LYS B O 1
ATOM 1342 N N . GLU B 1 60 ? 3.18 -3.209 8.766 1 98 60 GLU B N 1
ATOM 1343 C CA . GLU B 1 60 ? 1.943 -2.482 9.047 1 98 60 GLU B CA 1
ATOM 1344 C C . GLU B 1 60 ? 1.729 -1.352 8.047 1 98 60 GLU B C 1
ATOM 1346 O O . GLU B 1 60 ? 2.648 -0.576 7.773 1 98 60 GLU B O 1
ATOM 1351 N N . ILE B 1 61 ? 0.575 -1.291 7.414 1 98.5 61 ILE B N 1
ATOM 1352 C CA . ILE B 1 61 ? 0.166 -0.255 6.473 1 98.5 61 ILE B CA 1
ATOM 1353 C C . ILE B 1 61 ? -0.844 0.677 7.137 1 98.5 61 ILE B C 1
ATOM 1355 O O . ILE B 1 61 ? -1.957 0.262 7.469 1 98.5 61 ILE B O 1
ATOM 1359 N N . VAL B 1 62 ? -0.477 1.932 7.297 1 98.75 62 VAL B N 1
ATOM 1360 C CA . VAL B 1 62 ? -1.344 2.91 7.945 1 98.75 62 VAL B CA 1
ATOM 1361 C C . VAL B 1 62 ? -2.035 3.77 6.891 1 98.75 62 VAL B C 1
ATOM 1363 O O . VAL B 1 62 ? -1.371 4.41 6.074 1 98.75 62 VAL B O 1
ATOM 1366 N N . LEU B 1 63 ? -3.344 3.738 6.93 1 98.62 63 LEU B N 1
ATOM 1367 C CA . LEU B 1 63 ? -4.176 4.566 6.066 1 98.62 63 LEU B CA 1
ATOM 1368 C C . LEU B 1 63 ? -4.707 5.781 6.824 1 98.62 63 LEU B C 1
ATOM 1370 O O . LEU B 1 63 ? -5.422 5.629 7.82 1 98.62 63 LEU B O 1
ATOM 1374 N N . THR B 1 64 ? -4.375 6.945 6.379 1 98.12 64 THR B N 1
ATOM 1375 C CA . THR B 1 64 ? -4.809 8.188 7.004 1 98.12 64 THR B CA 1
ATOM 1376 C C . THR B 1 64 ? -5.484 9.102 5.984 1 98.12 64 THR B C 1
ATOM 1378 O O . THR B 1 64 ? -4.871 9.5 4.992 1 98.12 64 THR B O 1
ATOM 1381 N N . VAL B 1 65 ? -6.742 9.406 6.156 1 96.88 65 VAL B N 1
ATOM 1382 C CA . VAL B 1 65 ? -7.445 10.383 5.332 1 96.88 65 VAL B CA 1
ATOM 1383 C C . VAL B 1 65 ? -7.324 11.766 5.957 1 96.88 65 VAL B C 1
ATOM 1385 O O . VAL B 1 65 ? -7.52 11.93 7.164 1 96.88 65 VAL B O 1
ATOM 1388 N N . ALA B 1 66 ? -6.957 12.695 5.156 1 96.06 66 ALA B N 1
ATOM 1389 C CA . ALA B 1 66 ? -6.793 14.055 5.664 1 96.06 66 ALA B CA 1
ATOM 1390 C C . ALA B 1 66 ? -7.09 15.086 4.578 1 96.06 66 ALA B C 1
ATOM 1392 O O . ALA B 1 66 ? -7.094 14.758 3.389 1 96.06 66 ALA B O 1
ATOM 1393 N N . GLU B 1 67 ? -7.332 16.266 4.98 1 94.06 67 GLU B N 1
ATOM 1394 C CA . GLU B 1 67 ? -7.395 17.375 4.039 1 94.06 67 GLU B CA 1
ATOM 1395 C C . GLU B 1 67 ? -6.047 17.609 3.361 1 94.06 67 GLU B C 1
ATOM 1397 O O . GLU B 1 67 ? -5 17.5 4 1 94.06 67 GLU B O 1
ATOM 1402 N N . SER B 1 68 ? -6.148 17.953 2.062 1 95.31 68 SER B N 1
ATOM 1403 C CA . SER B 1 68 ? -4.926 18.172 1.297 1 95.31 68 SER B CA 1
ATOM 1404 C C . SER B 1 68 ? -4.086 19.297 1.903 1 95.31 68 SER B C 1
ATOM 1406 O O . SER B 1 68 ? -2.859 19.281 1.791 1 95.31 68 SER B O 1
ATOM 1408 N N . THR B 1 69 ? -4.637 20.281 2.58 1 95.38 69 THR B N 1
ATOM 1409 C CA . THR B 1 69 ? -3.973 21.469 3.094 1 95.38 69 THR B CA 1
ATOM 1410 C C . THR B 1 69 ? -3.008 21.109 4.219 1 95.38 69 THR B C 1
ATOM 1412 O O . THR B 1 69 ? -2.088 21.859 4.523 1 95.38 69 THR B O 1
ATOM 1415 N N . ILE B 1 70 ? -3.217 20 4.863 1 96.81 70 ILE B N 1
ATOM 1416 C CA . ILE B 1 70 ? -2.332 19.656 5.973 1 96.81 70 ILE B CA 1
ATOM 1417 C C . ILE B 1 70 ? -1.513 18.422 5.625 1 96.81 70 ILE B C 1
ATOM 1419 O O . ILE B 1 70 ? -0.87 17.828 6.496 1 96.81 70 ILE B O 1
ATOM 1423 N N . GLU B 1 71 ? -1.607 17.984 4.445 1 96.81 71 GLU B N 1
ATOM 1424 C CA . GLU B 1 71 ? -0.899 16.797 3.967 1 96.81 71 GLU B CA 1
ATOM 1425 C C . GLU B 1 71 ? 0.592 16.875 4.281 1 96.81 71 GLU B C 1
ATOM 1427 O O . GLU B 1 71 ? 1.175 15.93 4.812 1 96.81 71 GLU B O 1
ATOM 1432 N N . ASP B 1 72 ? 1.246 17.969 3.955 1 97.31 72 ASP B N 1
ATOM 1433 C CA . ASP B 1 72 ? 2.682 18.141 4.156 1 97.31 72 ASP B CA 1
ATOM 1434 C C . ASP B 1 72 ? 3.033 18.109 5.645 1 97.31 72 ASP B C 1
ATOM 1436 O O . ASP B 1 72 ? 4.062 17.547 6.031 1 97.31 72 ASP B O 1
ATOM 1440 N N . LYS B 1 73 ? 2.219 18.734 6.375 1 98.31 73 LYS B N 1
ATOM 1441 C CA . LYS B 1 73 ? 2.436 18.719 7.816 1 98.31 73 LYS B CA 1
ATOM 1442 C C . LYS B 1 73 ? 2.414 17.297 8.359 1 98.31 73 LYS B C 1
ATOM 1444 O O . LYS B 1 73 ? 3.268 16.922 9.172 1 98.31 73 LYS B O 1
ATOM 1449 N N . ILE B 1 74 ? 1.489 16.5 7.949 1 98.38 74 ILE B N 1
ATOM 1450 C CA . ILE B 1 74 ? 1.353 15.125 8.391 1 98.38 74 ILE B CA 1
ATOM 1451 C C . ILE B 1 74 ? 2.551 14.305 7.914 1 98.38 74 ILE B C 1
ATOM 1453 O O . ILE B 1 74 ? 3.164 13.578 8.695 1 98.38 74 ILE B O 1
ATOM 1457 N N . LYS B 1 75 ? 2.842 14.43 6.672 1 97.44 75 LYS B N 1
ATOM 1458 C CA . LYS B 1 75 ? 4.004 13.758 6.09 1 97.44 75 LYS B CA 1
ATOM 1459 C C . LYS B 1 75 ? 5.258 14.023 6.918 1 97.44 75 LYS B C 1
ATOM 1461 O O . LYS B 1 75 ? 5.953 13.086 7.32 1 97.44 75 LYS B O 1
ATOM 1466 N N . ASN B 1 76 ? 5.516 15.32 7.191 1 97.88 76 ASN B N 1
ATOM 1467 C CA . ASN B 1 76 ? 6.715 15.695 7.93 1 97.88 76 ASN B CA 1
ATOM 1468 C C . ASN B 1 76 ? 6.695 15.156 9.352 1 97.88 76 ASN B C 1
ATOM 1470 O O . ASN B 1 76 ? 7.723 14.711 9.867 1 97.88 76 ASN B O 1
ATOM 1474 N N . SER B 1 77 ? 5.551 15.18 9.93 1 98.56 77 SER B N 1
ATOM 1475 C CA . SER B 1 77 ? 5.406 14.641 11.281 1 98.56 77 SER B CA 1
ATOM 1476 C C . SER B 1 77 ? 5.727 13.148 11.312 1 98.56 77 SER B C 1
ATOM 1478 O O . SER B 1 77 ? 6.406 12.68 12.227 1 98.56 77 SER B O 1
ATOM 1480 N N . ILE B 1 78 ? 5.258 12.391 10.336 1 98.19 78 ILE B N 1
ATOM 1481 C CA . ILE B 1 78 ? 5.496 10.953 10.266 1 98.19 78 ILE B CA 1
ATOM 1482 C C . ILE B 1 78 ? 6.984 10.688 10.031 1 98.19 78 ILE B C 1
ATOM 1484 O O . ILE B 1 78 ? 7.582 9.844 10.703 1 98.19 78 ILE B O 1
ATOM 1488 N N . ILE B 1 79 ? 7.555 11.414 9.117 1 96.81 79 ILE B N 1
ATOM 1489 C CA . ILE B 1 79 ? 8.969 11.242 8.805 1 96.81 79 ILE B CA 1
ATOM 1490 C C . ILE B 1 79 ? 9.805 11.422 10.07 1 96.81 79 ILE B C 1
ATOM 1492 O O . ILE B 1 79 ? 10.695 10.617 10.352 1 96.81 79 ILE B O 1
ATOM 1496 N N . GLU B 1 80 ? 9.484 12.453 10.781 1 97.12 80 GLU B N 1
ATOM 1497 C CA . GLU B 1 80 ? 10.234 12.758 11.992 1 97.12 80 GLU B CA 1
ATOM 1498 C C . GLU B 1 80 ? 10.008 11.695 13.062 1 97.12 80 GLU B C 1
ATOM 1500 O O . GLU B 1 80 ? 10.953 11.281 13.742 1 97.12 80 GLU B O 1
ATOM 1505 N N . ALA B 1 81 ? 8.836 11.227 13.242 1 97.69 81 ALA B N 1
ATOM 1506 C CA . ALA B 1 81 ? 8.461 10.328 14.328 1 97.69 81 ALA B CA 1
ATOM 1507 C C . ALA B 1 81 ? 9.094 8.953 14.148 1 97.69 81 ALA B C 1
ATOM 1509 O O . ALA B 1 81 ? 9.477 8.305 15.133 1 97.69 81 ALA B O 1
ATOM 1510 N N . VAL B 1 82 ? 9.25 8.469 12.883 1 95.94 82 VAL B N 1
ATOM 1511 C CA . VAL B 1 82 ? 9.711 7.098 12.688 1 95.94 82 VAL B CA 1
ATOM 1512 C C . VAL B 1 82 ? 10.984 7.094 11.852 1 95.94 82 VAL B C 1
ATOM 1514 O O . VAL B 1 82 ? 11.438 6.035 11.406 1 95.94 82 VAL B O 1
ATOM 1517 N N . ASN B 1 83 ? 11.555 8.273 11.555 1 94.19 83 ASN B N 1
ATOM 1518 C CA . ASN B 1 83 ? 12.75 8.406 10.727 1 94.19 83 ASN B CA 1
ATOM 1519 C C . ASN B 1 83 ? 12.586 7.684 9.398 1 94.19 83 ASN B C 1
ATOM 1521 O O . ASN B 1 83 ? 13.461 6.914 8.992 1 94.19 83 ASN B O 1
ATOM 1525 N N . LEU B 1 84 ? 11.516 7.914 8.734 1 92.75 84 LEU B N 1
ATOM 1526 C CA . LEU B 1 84 ? 11.086 7.156 7.562 1 92.75 84 LEU B CA 1
ATOM 1527 C C . LEU B 1 84 ? 12.086 7.316 6.422 1 92.75 84 LEU B C 1
ATOM 1529 O O . LEU B 1 84 ? 12.148 6.477 5.52 1 92.75 84 LEU B O 1
ATOM 1533 N N . ASN B 1 85 ? 12.867 8.352 6.43 1 87.75 85 ASN B N 1
ATOM 1534 C CA . ASN B 1 85 ? 13.812 8.617 5.355 1 87.75 85 ASN B CA 1
ATOM 1535 C C . ASN B 1 85 ? 15.062 7.754 5.488 1 87.75 85 ASN B C 1
ATOM 1537 O O . ASN B 1 85 ? 15.898 7.723 4.582 1 87.75 85 ASN B O 1
ATOM 1541 N N . GLU B 1 86 ? 15.211 7.082 6.5 1 87.31 86 GLU B N 1
ATOM 1542 C CA . GLU B 1 86 ? 16.312 6.145 6.648 1 87.31 86 GLU B CA 1
ATOM 1543 C C . GLU B 1 86 ? 16.016 4.812 5.969 1 87.31 86 GLU B C 1
ATOM 1545 O O . GLU B 1 86 ? 14.867 4.355 5.973 1 87.31 86 GLU B O 1
ATOM 1550 N N . PRO B 1 87 ? 17.047 4.215 5.438 1 82.81 87 PRO B N 1
ATOM 1551 C CA . PRO B 1 87 ? 16.844 2.914 4.793 1 82.81 87 PRO B CA 1
ATOM 1552 C C . PRO B 1 87 ? 16.25 1.874 5.73 1 82.81 87 PRO B C 1
ATOM 1554 O O . PRO B 1 87 ? 16.625 1.8 6.902 1 82.81 87 PRO B O 1
ATOM 1557 N N . GLY B 1 88 ? 15.25 1.143 5.199 1 83.12 88 GLY B N 1
ATOM 1558 C CA . GLY B 1 88 ? 14.695 0.023 5.941 1 83.12 88 GLY B CA 1
ATOM 1559 C C . GLY B 1 88 ? 13.617 0.437 6.926 1 83.12 88 GLY B C 1
ATOM 1560 O O . GLY B 1 88 ? 13.102 -0.395 7.676 1 83.12 88 GLY B O 1
ATOM 1561 N N . LYS B 1 89 ? 13.297 1.703 6.949 1 89.25 89 LYS B N 1
ATOM 1562 C CA . LYS B 1 89 ? 12.352 2.184 7.949 1 89.25 89 LYS B CA 1
ATOM 1563 C C . LYS B 1 89 ? 10.93 2.215 7.387 1 89.25 89 LYS B C 1
ATOM 1565 O O . LYS B 1 89 ? 9.961 2.268 8.148 1 89.25 89 LYS B O 1
ATOM 1570 N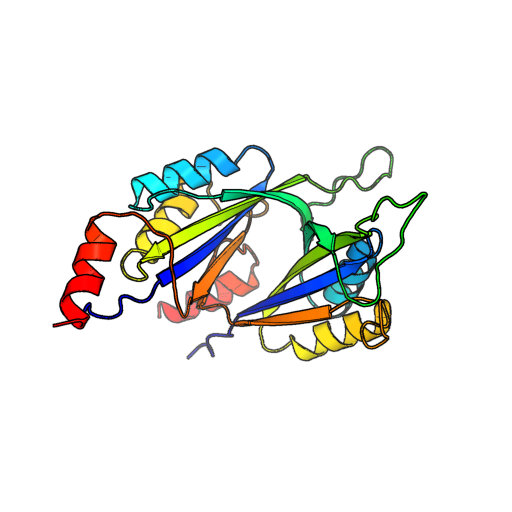 N . GLY B 1 90 ? 10.828 2.18 6.043 1 91.69 90 GLY B N 1
ATOM 1571 C CA . GLY B 1 90 ? 9.5 2.166 5.441 1 91.69 90 GLY B CA 1
ATOM 1572 C C . GLY B 1 90 ? 9.383 3.07 4.23 1 91.69 90 GLY B C 1
ATOM 1573 O O . GLY B 1 90 ? 10.398 3.512 3.68 1 91.69 90 GLY B O 1
ATOM 1574 N N . ILE B 1 91 ? 8.227 3.197 3.793 1 93.69 91 ILE B N 1
ATOM 1575 C CA . ILE B 1 91 ? 7.902 4.027 2.639 1 93.69 91 ILE B CA 1
ATOM 1576 C C . ILE B 1 91 ? 6.516 4.641 2.82 1 93.69 91 ILE B C 1
ATOM 1578 O O . ILE B 1 91 ? 5.645 4.047 3.457 1 93.69 91 ILE B O 1
ATOM 1582 N N . GLY B 1 92 ? 6.355 5.824 2.383 1 96.12 92 GLY B N 1
ATOM 1583 C CA . GLY B 1 92 ? 5.059 6.48 2.35 1 96.12 92 GLY B CA 1
ATOM 1584 C C . GLY B 1 92 ? 4.707 7.035 0.984 1 96.12 92 GLY B C 1
ATOM 1585 O O . GLY B 1 92 ? 5.594 7.32 0.176 1 96.12 92 GLY B O 1
ATOM 1586 N N . PHE B 1 93 ? 3.449 7.156 0.699 1 96.75 93 PHE B N 1
ATOM 1587 C CA . PHE B 1 93 ? 2.992 7.824 -0.513 1 96.75 93 PHE B CA 1
ATOM 1588 C C . PHE B 1 93 ? 1.614 8.445 -0.303 1 96.75 93 PHE B C 1
ATOM 1590 O O . PHE B 1 93 ? 0.917 8.109 0.656 1 96.75 93 PHE B O 1
ATOM 1597 N N . VAL B 1 94 ? 1.255 9.344 -1.197 1 97.5 94 VAL B N 1
ATOM 1598 C CA . VAL B 1 94 ? 0.01 10.102 -1.101 1 97.5 94 VAL B CA 1
ATOM 1599 C C . VAL B 1 94 ? -0.824 9.891 -2.361 1 97.5 94 VAL B C 1
ATOM 1601 O O . VAL B 1 94 ? -0.302 9.953 -3.477 1 97.5 94 VAL B O 1
ATOM 1604 N N . VAL B 1 95 ? -2.113 9.648 -2.143 1 97.31 95 VAL B N 1
ATOM 1605 C CA . VAL B 1 95 ? -3.078 9.484 -3.227 1 97.31 95 VAL B CA 1
ATOM 1606 C C . VAL B 1 95 ? -4.16 10.555 -3.121 1 97.31 95 VAL B C 1
ATOM 1608 O O . VAL B 1 95 ? -4.75 10.75 -2.057 1 97.31 95 VAL B O 1
ATOM 1611 N N . SER B 1 96 ? -4.434 11.227 -4.227 1 96.5 96 SER B N 1
ATOM 1612 C CA . SER B 1 96 ? -5.559 12.148 -4.254 1 96.5 96 SER B CA 1
ATOM 1613 C C . SER B 1 96 ? -6.887 11.398 -4.223 1 96.5 96 SER B C 1
ATOM 1615 O O . SER B 1 96 ? -7.047 10.383 -4.895 1 96.5 96 SER B O 1
ATOM 1617 N N . LEU B 1 97 ? -7.77 11.945 -3.467 1 95.88 97 LEU B N 1
ATOM 1618 C CA . LEU B 1 97 ? -9.109 11.367 -3.406 1 95.88 97 LEU B CA 1
ATOM 1619 C C . LEU B 1 97 ? -10.109 12.242 -4.148 1 95.88 97 LEU B C 1
ATOM 1621 O O . LEU B 1 97 ? -10.109 13.461 -3.996 1 95.88 97 LEU B O 1
ATOM 1625 N N . ASP B 1 98 ? -10.938 11.609 -4.891 1 93.31 98 ASP B N 1
ATOM 1626 C CA . ASP B 1 98 ? -11.969 12.344 -5.625 1 93.31 98 ASP B CA 1
ATOM 1627 C C . ASP B 1 98 ? -13.094 12.789 -4.699 1 93.31 98 ASP B C 1
ATOM 1629 O O . ASP B 1 98 ? -13.578 13.922 -4.797 1 93.31 98 ASP B O 1
ATOM 1633 N N . LYS B 1 99 ? -13.57 11.867 -3.82 1 91.69 99 LYS B N 1
ATOM 1634 C CA . LYS B 1 99 ? -14.664 12.094 -2.885 1 91.69 99 LYS B CA 1
ATOM 1635 C C . LYS B 1 99 ? -14.438 11.336 -1.579 1 91.69 99 LYS B C 1
ATOM 1637 O O . LYS B 1 99 ? -13.852 10.25 -1.581 1 91.69 99 LYS B O 1
ATOM 1642 N N . VAL B 1 100 ? -14.781 11.984 -0.506 1 91.62 100 VAL B N 1
ATOM 1643 C CA . VAL B 1 100 ? -14.812 11.344 0.808 1 91.62 100 VAL B CA 1
ATOM 1644 C C . VAL B 1 100 ? -16.219 11.445 1.397 1 91.62 100 VAL B C 1
ATOM 1646 O O . VAL B 1 100 ? -16.875 12.484 1.288 1 91.62 100 VAL B O 1
ATOM 1649 N N . PHE B 1 101 ? -16.703 10.445 1.989 1 90.06 101 PHE B N 1
ATOM 1650 C CA . PHE B 1 101 ? -18.016 10.414 2.604 1 90.06 101 PHE B CA 1
ATOM 1651 C C . PHE B 1 101 ? -17.984 9.672 3.934 1 90.06 101 PHE B C 1
ATOM 1653 O O . PHE B 1 101 ? -17.078 8.867 4.172 1 90.06 101 PHE B O 1
ATOM 1660 N N . GLY B 1 102 ? -18.938 9.875 4.848 1 83.44 102 GLY B N 1
ATOM 1661 C CA . GLY B 1 102 ? -19.031 9.188 6.125 1 83.44 102 GLY B CA 1
ATOM 1662 C C . GLY B 1 102 ? -18.203 9.859 7.219 1 83.44 102 GLY B C 1
ATOM 1663 O O . GLY B 1 102 ? -18.016 9.289 8.297 1 83.44 102 GLY B O 1
ATOM 1664 N N . ILE B 1 103 ? -17.578 10.797 6.914 1 73.19 103 ILE B N 1
ATOM 1665 C CA . ILE B 1 103 ? -16.812 11.5 7.941 1 73.19 103 ILE B CA 1
ATOM 1666 C C . ILE B 1 103 ? -17.75 12.32 8.82 1 73.19 103 ILE B C 1
ATOM 1668 O O . ILE B 1 103 ? -18.594 13.07 8.305 1 73.19 103 ILE B O 1
ATOM 1672 N N . CYS B 1 104 ? -18.141 11.773 9.984 1 61.09 104 CYS B N 1
ATOM 1673 C CA . CYS B 1 104 ? -19.047 12.453 10.891 1 61.09 104 CYS B CA 1
ATOM 1674 C C . CYS B 1 104 ? -18.453 13.766 11.383 1 61.09 104 CYS B C 1
ATOM 1676 O O . CYS B 1 104 ? -18.938 14.336 12.367 1 61.09 104 CYS B O 1
ATOM 1678 N N . HIS B 1 105 ? -17.391 14.156 10.945 1 54.81 105 HIS B N 1
ATOM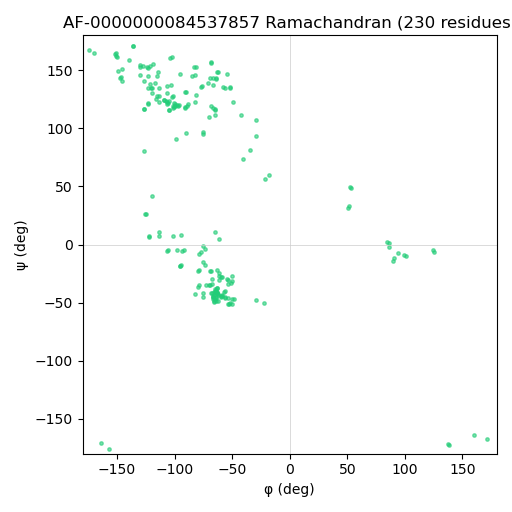 1679 C CA . HIS B 1 105 ? -16.922 15.32 11.688 1 54.81 105 HIS B CA 1
ATOM 1680 C C . HIS B 1 105 ? -17.844 16.516 11.453 1 54.81 105 HIS B C 1
ATOM 1682 O O . HIS B 1 105 ? -18.297 16.75 10.328 1 54.81 105 HIS B O 1
ATOM 1688 N N . PRO B 1 106 ? -18.453 16.953 12.562 1 48.38 106 PRO B N 1
ATOM 1689 C CA . PRO B 1 106 ? -19.266 18.172 12.547 1 48.38 106 PRO B CA 1
ATOM 1690 C C . PRO B 1 106 ? -18.797 19.188 11.5 1 48.38 106 PRO B C 1
ATOM 1692 O O . PRO B 1 106 ? -19.625 19.859 10.875 1 48.38 106 PRO B O 1
ATOM 1695 N N . LEU B 1 107 ? -17.562 19.453 11.453 1 47.38 107 LEU B N 1
ATOM 1696 C CA . LEU B 1 107 ? -17.109 20.531 10.586 1 47.38 107 LEU B CA 1
ATOM 1697 C C . LEU B 1 107 ? -17.312 20.156 9.117 1 47.38 107 LEU B C 1
ATOM 1699 O O . LEU B 1 107 ? -17.5 21.047 8.281 1 47.38 107 LEU B O 1
ATOM 1703 N N . TYR B 1 108 ? -17.25 18.859 8.781 1 50.59 108 TYR B N 1
ATOM 1704 C CA . TYR B 1 108 ? -17.484 18.484 7.395 1 50.59 108 TYR B CA 1
ATOM 1705 C C . TYR B 1 108 ? -18.922 18.766 6.98 1 50.59 108 TYR B C 1
ATOM 1707 O O . TYR B 1 108 ? -19.172 19.188 5.855 1 50.59 108 TYR B O 1
ATOM 1715 N N . ASP B 1 109 ? -19.844 18.328 7.809 1 49.88 109 ASP B N 1
ATOM 1716 C CA . ASP B 1 109 ? -21.234 18.719 7.57 1 49.88 109 ASP B CA 1
ATOM 1717 C C . ASP B 1 109 ? -21.344 20.234 7.383 1 49.88 109 ASP B C 1
ATOM 1719 O O . ASP B 1 109 ? -22.141 20.703 6.57 1 49.88 109 ASP B O 1
ATOM 1723 N N . MET B 1 110 ? -20.703 20.922 8.266 1 47.5 110 MET B N 1
ATOM 1724 C CA . MET B 1 110 ? -20.797 22.375 8.164 1 47.5 110 MET B CA 1
ATOM 1725 C C . MET B 1 110 ? -20.234 22.875 6.832 1 47.5 110 MET B C 1
ATOM 1727 O O . MET B 1 110 ? -20.75 23.812 6.246 1 47.5 110 MET B O 1
ATOM 1731 N N . LEU B 1 111 ? -19.281 22.188 6.309 1 46.56 111 LEU B N 1
ATOM 1732 C CA . LEU B 1 111 ? -18.672 22.625 5.059 1 46.56 111 LEU B CA 1
ATOM 1733 C C . LEU B 1 111 ? -19.547 22.234 3.867 1 46.56 111 LEU B C 1
ATOM 1735 O O . LEU B 1 111 ? -19.578 22.938 2.859 1 46.56 111 LEU B O 1
ATOM 1739 N N . HIS B 1 112 ? -20.203 21.062 3.891 1 49.75 112 HIS B N 1
ATOM 1740 C CA . HIS B 1 112 ? -21.109 20.656 2.822 1 49.75 112 HIS B CA 1
ATOM 1741 C C . HIS B 1 112 ? -22.469 21.344 2.961 1 49.75 112 HIS B C 1
ATOM 1743 O O . HIS B 1 112 ? -23.219 21.453 1.987 1 49.75 112 HIS B O 1
ATOM 1749 N N . SER B 1 113 ? -22.875 21.547 4.117 1 46.25 113 SER B N 1
ATOM 1750 C CA . SER B 1 113 ? -24.156 22.234 4.23 1 46.25 113 SER B CA 1
ATOM 1751 C C . SER B 1 113 ? -24.156 23.547 3.455 1 46.25 113 SER B C 1
ATOM 1753 O O . SER B 1 113 ? -25.219 24.016 3.041 1 46.25 113 SER B O 1
ATOM 1755 N N . ASN B 1 114 ? -23.062 24.188 3.418 1 44.38 114 ASN B N 1
ATOM 1756 C CA . ASN B 1 114 ? -23.188 25.5 2.775 1 44.38 114 ASN B CA 1
ATOM 1757 C C . ASN B 1 114 ? -23.344 25.359 1.264 1 44.38 114 ASN B C 1
ATOM 1759 O O . ASN B 1 114 ? -23.531 26.359 0.563 1 44.38 114 ASN B O 1
ATOM 1763 N N . ARG B 1 115 ? -23 24.188 0.58 1 42.25 115 ARG B N 1
ATOM 1764 C CA . ARG B 1 115 ? -23.234 24.172 -0.862 1 42.25 115 ARG B CA 1
ATOM 1765 C C . ARG B 1 115 ? -24.703 23.922 -1.182 1 42.25 115 ARG B C 1
ATOM 1767 O O . ARG B 1 115 ? -25.125 24.016 -2.34 1 42.25 115 ARG B O 1
ATOM 1774 N N . GLU B 1 116 ? -25.516 23.312 -0.235 1 39.25 116 GLU B N 1
ATOM 1775 C CA . GLU B 1 116 ? -26.938 23.188 -0.565 1 39.25 116 GLU B CA 1
ATOM 1776 C C . GLU B 1 116 ? -27.656 24.516 -0.433 1 39.25 116 GLU B C 1
ATOM 1778 O O . GLU B 1 116 ? -28.875 24.594 -0.662 1 39.25 116 GLU B O 1
ATOM 1783 N N . ILE B 1 117 ? -26.969 25.578 -0.036 1 32.91 117 ILE B N 1
ATOM 1784 C CA . ILE B 1 117 ? -27.828 26.75 -0.183 1 32.91 117 ILE B CA 1
ATOM 1785 C C . ILE B 1 117 ? -27.703 27.297 -1.603 1 32.91 117 ILE B C 1
ATOM 1787 O O . ILE B 1 117 ? -26.609 27.391 -2.152 1 32.91 117 ILE B O 1
#

pLDDT: mean 84.04, std 20.08, range [24.23, 98.81]

Solvent-accessible surface area (backbone atoms only — not comparable to full-atom values): 12570 Å² total; per-residue (Å²): 122,74,72,73,75,46,40,27,37,40,40,37,38,28,47,60,87,42,49,61,55,43,46,51,24,25,37,75,44,65,35,64,42,34,36,38,34,73,50,68,45,77,51,87,83,48,75,44,64,54,96,81,39,77,46,66,44,55,26,20,38,32,43,28,64,37,53,51,89,44,43,66,51,22,52,50,34,30,34,67,69,61,45,32,85,41,89,88,36,41,54,70,52,76,42,71,37,77,44,75,44,22,66,49,47,68,66,53,54,60,53,56,57,58,66,78,106,87,41,73,78,72,48,37,28,40,40,41,38,38,27,48,60,88,42,48,63,55,42,46,52,24,26,38,76,44,66,34,85,56,64,46,78,43,61,33,36,37,48,43,78,84,49,78,45,62,56,97,80,38,74,46,67,44,54,25,21,38,33,42,28,60,38,54,50,90,43,43,66,51,22,52,52,34,32,34,66,69,60,44,19,58,38,77,91,37,31,39,33,37,31,32,77,43,93,78,86,80,88,68,76,49,66,65,52,52,58,34,52,54,48,44,77,102

Sequence (234 aa):
MCNEKDFVLIVTIVKKGWGDEVIKASRKAGAHGGTILFGRGTGVHENKSILGLMIEPEKEIVLTVAESTIEDKIKNSIIEAVNLNEPGKGIGFVVSLDKVFGICHPLYDMLHSNREIMCNEKDFVLIVTIVKKGWGDEVIKASRKAGAHGGTILFGRGTGVHENKSILGLMIEPEKEIVLTVAESTIEDKIKNSIIEAVNLNEPGKGIGFVVSLDKVFGICHPLYDMLHSNREI

Radius of gyration: 19.34 Å; Cα contacts (8 Å, |Δi|>4): 470; chains: 2; bounding box: 48×54×36 Å

InterPro domains:
  IPR002187 Nitrogen regulatory protein PII [PF00543] (9-101)
  IPR002187 Nitrogen regulatory protein PII [PS51343] (7-113)
  IPR002187 Nitrogen regulatory protein PII [SM00938] (10-106)
  IPR011322 Nitrogen regulatory PII-like, alpha/beta [SSF54913] (8-103)
  IPR015867 Nitrogen regulatory protein PII/ATP phosphoribosyltransferase, C-terminal [G3DSA:3.30.70.120] (3-102)